Protein AF-A0A2V1BYE5-F1 (afdb_monomer_lite)

Sequence (224 aa):
MPEQLPSNEKILDFCRPHYRQGARTLVYPSENAPIAFIKIASPQSGVKSEISNQDFAFNALEALPERERAGIRVPKIYRVVEEASTRYIIMEYVQGQTLKELLDQDISHDLYFNKISKAVKLFLSFEVPDNATPGPVANMPVTNDLSINFQNEDLCFCYSDLFEGNFIFTDKDDLYIVDFEHTGFLPASFMTYALDQPRPACTAIKKDFALLPHENLEAMRVAL

pLDDT: mean 90.27, std 10.86, range [50.06, 98.69]

Foldseek 3Di:
DPPPDDDLVVVCVVVVVVVVVVDQKAFPPNDDDTFKIKGKDALPALVVQQVVLLQVLQVQLVPDDCVLCVQEHAWAFPDWDDDDGIIITITGDDPFDFLVRVVVDPDDCLLVLVNVLSSQVSQQPGDDPPPFDAPPCQDDQFPDPQGAHLPPFFWTFAQQAQARRQWGADPVRRTYGHDRRVTGGHGQVSNVLSLPDPHPSSVSNVVVPPVGDCSCNVSVVRVD

Radius of gyration: 18.61 Å; chains: 1; bounding box: 43×40×58 Å

Secondary structure (DSSP, 8-state):
--TT---HHHHHHHHHHHHHTT-SEEEESSSSS--EEEEEE-TTS-HHHHHHHHHHHHHHHHHS-HHHHTTEE-PPEEEEEEETTEEEEEEE---SEEHHHHHTSSS--HHHHHHHHHHHHHHHTSPPPTTPPPPGGGGPPPSSS-----TTPPEEEEE----GGGEEE-TT-PEEE---TTEEEEETHHHHHHHTSS-HHHHHHGGGGTTS--TTHHHHHHH-

Structure (mmCIF, N/CA/C/O backbone):
data_AF-A0A2V1BYE5-F1
#
_entry.id   AF-A0A2V1BYE5-F1
#
loop_
_atom_site.group_PDB
_atom_site.id
_atom_site.type_symbol
_atom_site.label_atom_id
_atom_site.label_alt_id
_atom_site.label_comp_id
_atom_site.label_asym_id
_atom_site.label_entity_id
_atom_site.label_seq_id
_atom_site.pdbx_PDB_ins_code
_atom_site.Cartn_x
_atom_site.Cartn_y
_atom_site.Cartn_z
_atom_site.occupancy
_atom_site.B_iso_or_equiv
_atom_site.auth_seq_id
_atom_site.auth_comp_id
_atom_site.auth_asym_id
_atom_site.auth_atom_id
_atom_site.pdbx_PDB_model_num
ATOM 1 N N . MET A 1 1 ? 2.038 -13.887 -15.584 1.00 59.91 1 MET A N 1
ATOM 2 C CA . MET A 1 1 ? 3.173 -12.970 -15.827 1.00 59.91 1 MET A CA 1
ATOM 3 C C . MET A 1 1 ? 2.983 -12.402 -17.223 1.00 59.91 1 MET A C 1
ATOM 5 O O . MET A 1 1 ? 2.569 -13.187 -18.070 1.00 59.91 1 MET A O 1
ATOM 9 N N . PRO A 1 2 ? 3.216 -11.102 -17.474 1.00 75.44 2 PRO A N 1
ATOM 10 C CA . PRO A 1 2 ? 3.136 -10.563 -18.828 1.00 75.44 2 PRO A CA 1
ATOM 11 C C . PRO A 1 2 ? 4.103 -11.332 -19.730 1.00 75.44 2 PRO A C 1
ATOM 13 O O . PRO A 1 2 ? 5.275 -11.467 -19.379 1.00 75.44 2 PRO A O 1
ATOM 16 N N . GLU A 1 3 ? 3.634 -11.838 -20.871 1.00 75.69 3 GLU A N 1
ATOM 17 C CA . GLU A 1 3 ? 4.466 -12.618 -21.808 1.00 75.69 3 GLU A CA 1
ATOM 18 C C . GLU A 1 3 ? 5.685 -11.827 -22.310 1.00 75.69 3 GLU A C 1
ATOM 20 O O . GLU A 1 3 ? 6.700 -12.398 -22.694 1.00 75.69 3 GLU A O 1
ATOM 25 N N . GLN A 1 4 ? 5.593 -10.498 -22.257 1.00 84.12 4 GLN A N 1
ATOM 26 C CA . GLN A 1 4 ? 6.597 -9.556 -22.740 1.00 84.12 4 GLN A CA 1
ATOM 27 C C . GLN A 1 4 ? 7.637 -9.165 -21.677 1.00 84.12 4 GLN A C 1
ATOM 29 O O . GLN A 1 4 ? 8.561 -8.409 -21.979 1.00 84.12 4 GLN A O 1
ATOM 34 N N . LEU A 1 5 ? 7.512 -9.644 -20.432 1.00 90.25 5 LEU A N 1
ATOM 35 C CA . LEU A 1 5 ? 8.473 -9.301 -19.387 1.00 90.25 5 LEU A CA 1
ATOM 36 C C . LEU A 1 5 ? 9.835 -9.952 -19.710 1.00 90.25 5 LEU A C 1
ATOM 38 O O . LEU A 1 5 ? 9.899 -11.171 -19.880 1.00 90.25 5 LEU A O 1
ATOM 42 N N . PRO A 1 6 ? 10.939 -9.186 -19.786 1.00 91.88 6 PRO A N 1
ATOM 43 C CA . PRO A 1 6 ? 12.231 -9.700 -20.248 1.00 91.88 6 PRO A CA 1
ATOM 44 C C . PRO A 1 6 ? 12.854 -10.662 -19.220 1.00 91.88 6 PRO A C 1
ATOM 46 O O . PRO A 1 6 ? 12.287 -10.900 -18.157 1.00 91.88 6 PRO A O 1
ATOM 49 N N . SER A 1 7 ? 14.032 -11.229 -19.495 1.00 94.56 7 SER A N 1
ATOM 50 C CA . SER A 1 7 ? 14.756 -12.074 -18.528 1.00 94.56 7 SER A CA 1
ATOM 51 C C . SER A 1 7 ? 15.290 -11.271 -17.331 1.00 94.56 7 SER A C 1
ATOM 53 O O . SER A 1 7 ? 15.337 -10.040 -17.365 1.00 94.56 7 SER A O 1
ATOM 55 N N . ASN A 1 8 ? 15.721 -11.962 -16.268 1.00 94.88 8 ASN A N 1
ATOM 56 C CA . ASN A 1 8 ? 16.345 -11.317 -15.104 1.00 94.88 8 ASN A CA 1
ATOM 57 C C . ASN A 1 8 ? 17.597 -10.525 -15.498 1.00 94.88 8 ASN A C 1
ATOM 59 O O . ASN A 1 8 ? 17.739 -9.381 -15.086 1.00 94.88 8 ASN A O 1
ATOM 63 N N . GLU A 1 9 ? 18.454 -11.101 -16.342 1.00 95.44 9 GLU A N 1
ATOM 64 C CA . GLU A 1 9 ? 19.666 -10.444 -16.846 1.00 95.44 9 GLU A CA 1
ATOM 65 C C . GLU A 1 9 ? 19.339 -9.134 -17.572 1.00 95.44 9 GLU A C 1
ATOM 67 O O . GLU A 1 9 ? 19.884 -8.092 -17.227 1.00 95.44 9 GLU A O 1
ATOM 72 N N . LYS A 1 10 ? 18.347 -9.152 -18.471 1.00 94.75 10 LYS A N 1
ATOM 73 C CA . LYS A 1 10 ? 17.901 -7.950 -19.187 1.00 94.75 10 LYS A CA 1
ATOM 74 C C . LYS A 1 10 ? 17.310 -6.878 -18.264 1.00 94.75 10 LYS A C 1
ATOM 76 O O . LYS A 1 10 ? 17.523 -5.695 -18.511 1.00 94.75 10 LYS A O 1
ATOM 81 N N . ILE A 1 11 ? 16.570 -7.263 -17.217 1.00 94.56 11 ILE A N 1
ATOM 82 C CA . ILE A 1 11 ? 16.091 -6.304 -16.204 1.00 94.56 11 ILE A CA 1
ATOM 83 C C . ILE A 1 11 ? 17.269 -5.683 -15.458 1.00 94.56 11 ILE A C 1
ATOM 85 O O . ILE A 1 11 ? 17.303 -4.469 -15.292 1.00 94.56 11 ILE A O 1
ATOM 89 N N . LEU A 1 12 ? 18.242 -6.485 -15.025 1.00 95.12 12 LEU A N 1
ATOM 90 C CA . LEU A 1 12 ? 19.408 -5.973 -14.309 1.00 95.12 12 LEU A CA 1
ATOM 91 C C . LEU A 1 12 ? 20.244 -5.046 -15.200 1.00 95.12 12 LEU A C 1
ATOM 93 O O . LEU A 1 12 ? 20.613 -3.958 -14.760 1.00 95.12 12 LEU A O 1
ATOM 97 N N . ASP A 1 13 ? 20.477 -5.419 -16.460 1.00 95.56 13 ASP A N 1
ATOM 98 C CA . ASP A 1 13 ? 21.155 -4.574 -17.450 1.00 95.56 13 ASP A CA 1
ATOM 99 C C . ASP A 1 13 ? 20.462 -3.217 -17.606 1.00 95.56 13 ASP A C 1
ATOM 101 O O . ASP A 1 13 ? 21.133 -2.183 -17.608 1.00 95.56 13 ASP A O 1
ATOM 105 N N . PHE A 1 14 ? 19.127 -3.216 -17.664 1.00 94.75 14 PHE A N 1
ATOM 106 C CA . PHE A 1 14 ? 18.323 -1.998 -17.686 1.00 94.75 14 PHE A CA 1
ATOM 107 C C . PHE A 1 14 ? 18.465 -1.192 -16.385 1.00 94.75 14 PHE A C 1
ATOM 109 O O . PHE A 1 14 ? 18.723 0.006 -16.433 1.00 94.75 14 PHE A O 1
ATOM 116 N N . CYS A 1 15 ? 18.350 -1.816 -15.210 1.00 94.69 15 CYS A N 1
ATOM 117 C CA . CYS A 1 15 ? 18.319 -1.098 -13.935 1.00 94.69 15 CYS A CA 1
ATOM 118 C C . CYS A 1 15 ? 19.678 -0.533 -13.491 1.00 94.69 15 CYS A C 1
ATOM 120 O O . CYS A 1 15 ? 19.718 0.535 -12.879 1.00 94.69 15 CYS A O 1
ATOM 122 N N . ARG A 1 16 ? 20.796 -1.221 -13.760 1.00 93.56 16 ARG A N 1
ATOM 123 C CA . ARG A 1 16 ? 22.141 -0.840 -13.277 1.00 93.56 16 ARG A CA 1
ATOM 124 C C . ARG A 1 16 ? 22.554 0.610 -13.579 1.00 93.56 16 ARG A C 1
ATOM 126 O O . ARG A 1 16 ? 23.018 1.269 -12.644 1.00 93.56 16 ARG A O 1
ATOM 133 N N . PRO A 1 17 ? 22.448 1.141 -14.815 1.00 94.31 17 PRO A N 1
ATOM 134 C CA . PRO A 1 17 ? 22.843 2.523 -15.092 1.00 94.31 17 PRO A CA 1
ATOM 135 C C . PRO A 1 17 ? 22.014 3.536 -14.294 1.00 94.31 17 PRO A C 1
ATOM 137 O O . PRO A 1 17 ? 22.588 4.457 -13.720 1.00 94.31 17 PRO A O 1
ATOM 140 N N . HIS A 1 18 ? 20.700 3.330 -14.178 1.00 93.69 18 HIS A N 1
ATOM 141 C CA . HIS A 1 18 ? 19.824 4.220 -13.413 1.00 93.69 18 HIS A CA 1
ATOM 142 C C . HIS A 1 18 ? 20.064 4.117 -11.905 1.00 93.69 18 HIS A C 1
ATOM 144 O O . HIS A 1 18 ? 20.093 5.127 -11.205 1.00 93.69 18 HIS A O 1
ATOM 150 N N . TYR A 1 19 ? 20.305 2.907 -11.400 1.00 91.19 19 TYR A N 1
ATOM 151 C CA . TYR A 1 19 ? 20.626 2.694 -9.994 1.00 91.19 19 TYR A CA 1
ATOM 152 C C . TYR A 1 19 ? 21.904 3.435 -9.580 1.00 91.19 19 TYR A C 1
ATOM 154 O O . TYR A 1 19 ? 21.937 4.089 -8.540 1.00 91.19 19 TYR A O 1
ATOM 162 N N . ARG A 1 20 ? 22.941 3.413 -10.429 1.00 90.25 20 ARG A N 1
ATOM 163 C CA . ARG A 1 20 ? 24.185 4.180 -10.214 1.00 90.25 20 ARG A CA 1
ATOM 164 C C . ARG A 1 20 ? 23.963 5.695 -10.199 1.00 90.25 20 ARG A C 1
ATOM 166 O O . ARG A 1 20 ? 24.766 6.407 -9.611 1.00 90.25 20 ARG A O 1
ATOM 173 N N . GLN A 1 21 ? 22.886 6.173 -10.820 1.00 93.31 21 GLN A N 1
ATOM 174 C CA . GLN A 1 21 ? 22.459 7.576 -10.797 1.00 93.31 21 GLN A CA 1
ATOM 175 C C . GLN A 1 21 ? 21.525 7.895 -9.615 1.00 93.31 21 GLN A C 1
ATOM 177 O O . GLN A 1 21 ? 21.065 9.025 -9.488 1.00 93.31 21 GLN A O 1
ATOM 182 N N . GLY A 1 22 ? 21.257 6.924 -8.735 1.00 91.25 22 GLY A N 1
ATOM 183 C CA . GLY A 1 22 ? 20.454 7.104 -7.527 1.00 91.25 22 GLY A CA 1
ATOM 184 C C . GLY A 1 22 ? 18.973 6.753 -7.672 1.00 91.25 22 GLY A C 1
ATOM 185 O O . GLY A 1 22 ? 18.226 6.936 -6.712 1.00 91.25 22 GLY A O 1
ATOM 186 N N . ALA A 1 23 ? 18.533 6.226 -8.821 1.00 92.50 23 ALA A N 1
ATOM 187 C CA . ALA A 1 23 ? 17.141 5.824 -9.002 1.00 92.50 23 ALA A CA 1
ATOM 188 C C . ALA A 1 23 ? 16.741 4.709 -8.017 1.00 92.50 23 ALA A C 1
ATOM 190 O O . ALA A 1 23 ? 17.469 3.729 -7.830 1.00 92.50 23 ALA A O 1
ATOM 191 N N . ARG A 1 24 ? 15.560 4.855 -7.408 1.00 92.25 24 ARG A N 1
ATOM 192 C CA . ARG A 1 24 ? 14.938 3.855 -6.517 1.00 92.25 24 ARG A CA 1
ATOM 193 C C . ARG A 1 24 ? 13.677 3.236 -7.101 1.00 92.25 24 ARG A C 1
ATOM 195 O O . ARG A 1 24 ? 13.220 2.208 -6.617 1.00 92.25 24 ARG A O 1
ATOM 202 N N . THR A 1 25 ? 13.147 3.829 -8.156 1.00 94.25 25 THR A N 1
ATOM 203 C CA . THR A 1 25 ? 11.969 3.361 -8.874 1.00 94.25 25 THR A CA 1
ATOM 204 C C . THR A 1 25 ? 12.191 3.572 -10.366 1.00 94.25 25 THR A C 1
ATOM 206 O O . THR A 1 25 ? 12.843 4.535 -10.775 1.00 94.25 25 THR A O 1
ATOM 209 N N . LEU A 1 26 ? 11.710 2.638 -11.181 1.00 96.06 26 LEU A N 1
ATOM 210 C CA . LEU A 1 26 ? 11.778 2.681 -12.640 1.00 96.06 26 LEU A CA 1
ATOM 211 C C . LEU A 1 26 ? 10.487 2.118 -13.229 1.00 96.06 26 LEU A C 1
ATOM 213 O O . LEU A 1 26 ? 9.796 1.324 -12.596 1.00 96.06 26 LEU A O 1
ATOM 217 N N . VAL A 1 27 ? 10.211 2.472 -14.477 1.00 95.75 27 VAL A N 1
ATOM 218 C CA . VAL A 1 27 ? 9.172 1.841 -15.295 1.00 95.75 27 VAL A CA 1
ATOM 219 C C . VAL A 1 27 ? 9.833 1.157 -16.486 1.00 95.75 27 VAL A C 1
ATOM 221 O O . VAL A 1 27 ? 10.841 1.645 -17.001 1.00 95.75 27 VAL A O 1
ATOM 224 N N . TYR A 1 28 ? 9.314 -0.003 -16.880 1.00 94.19 28 TYR A N 1
ATOM 225 C CA . TYR A 1 28 ? 9.868 -0.815 -17.956 1.00 94.19 28 TYR A CA 1
ATOM 226 C C . TYR A 1 28 ? 8.796 -1.221 -18.981 1.00 94.19 28 TYR A C 1
ATOM 228 O O . TYR A 1 28 ? 7.769 -1.772 -18.576 1.00 94.19 28 TYR A O 1
ATOM 236 N N . PRO A 1 29 ? 9.064 -1.065 -20.292 1.00 91.62 29 PRO A N 1
ATOM 237 C CA . PRO A 1 29 ? 10.130 -0.214 -20.830 1.00 91.62 29 PRO A CA 1
ATOM 238 C C . PRO A 1 29 ? 9.945 1.248 -20.378 1.00 91.62 29 PRO A C 1
ATOM 240 O O . PRO A 1 29 ? 8.840 1.658 -20.031 1.00 91.62 29 PRO A O 1
ATOM 243 N N . SER A 1 30 ? 11.035 2.023 -20.338 1.00 83.88 30 SER A N 1
ATOM 244 C CA . SER A 1 30 ? 10.994 3.432 -19.907 1.00 83.88 30 SER A CA 1
ATOM 245 C C . SER A 1 30 ? 10.256 4.340 -20.891 1.00 83.88 30 SER A C 1
ATOM 247 O O . SER A 1 30 ? 9.798 5.415 -20.516 1.00 83.88 30 SER A O 1
ATOM 249 N N . GLU A 1 31 ? 10.147 3.910 -22.147 1.00 78.50 31 GLU A N 1
ATOM 250 C CA . GLU A 1 31 ? 9.503 4.638 -23.233 1.00 78.50 31 GLU A CA 1
ATOM 251 C C . GLU A 1 31 ? 8.353 3.803 -23.798 1.00 78.50 31 GLU A C 1
ATOM 253 O O . GLU A 1 31 ? 8.554 2.635 -24.119 1.00 78.50 31 GLU A O 1
ATOM 258 N N . ASN A 1 32 ? 7.189 4.442 -23.964 1.00 76.00 32 ASN A N 1
ATOM 259 C CA . ASN A 1 32 ? 5.979 3.931 -24.618 1.00 76.00 32 ASN A CA 1
ATOM 260 C C . ASN A 1 32 ? 5.419 2.607 -24.058 1.00 76.00 32 ASN A C 1
ATOM 262 O O . ASN A 1 32 ? 5.980 1.534 -24.247 1.00 76.00 32 ASN A O 1
ATOM 266 N N . ALA A 1 33 ? 4.225 2.692 -23.461 1.00 86.44 33 ALA A N 1
ATOM 267 C CA . ALA A 1 33 ? 3.474 1.564 -22.903 1.00 86.44 33 ALA A CA 1
ATOM 268 C C . ALA A 1 33 ? 4.269 0.732 -21.871 1.00 86.44 33 ALA A C 1
ATOM 270 O O . ALA A 1 33 ? 4.581 -0.436 -22.124 1.00 86.44 33 ALA A O 1
ATOM 271 N N . PRO A 1 34 ? 4.594 1.307 -20.694 1.00 92.81 34 PRO A N 1
ATOM 272 C CA . PRO A 1 34 ? 5.229 0.549 -19.628 1.00 92.81 34 PRO A CA 1
ATOM 273 C C . PRO A 1 34 ? 4.368 -0.647 -19.217 1.00 92.81 34 PRO A C 1
ATOM 275 O O . PRO A 1 34 ? 3.155 -0.542 -19.047 1.00 92.81 34 PRO A O 1
ATOM 278 N N . ILE A 1 35 ? 5.015 -1.794 -19.043 1.00 93.19 35 ILE A N 1
ATOM 279 C CA . ILE A 1 35 ? 4.374 -3.061 -18.671 1.00 93.19 35 ILE A CA 1
ATOM 280 C C . ILE A 1 35 ? 4.700 -3.478 -17.236 1.00 93.19 35 ILE A C 1
ATOM 282 O O . ILE A 1 35 ? 4.056 -4.374 -16.684 1.00 93.19 35 ILE A O 1
ATOM 286 N N . ALA A 1 36 ? 5.722 -2.865 -16.638 1.00 96.31 36 ALA A N 1
ATOM 287 C CA . ALA A 1 36 ? 6.153 -3.159 -15.284 1.00 96.31 36 ALA A CA 1
ATOM 288 C C . ALA A 1 36 ? 6.687 -1.920 -14.569 1.00 96.31 36 ALA A C 1
ATOM 290 O O . ALA A 1 36 ? 7.362 -1.075 -15.159 1.00 96.31 36 ALA A O 1
ATOM 291 N N . PHE A 1 37 ? 6.418 -1.861 -13.272 1.00 96.81 37 PHE A N 1
ATOM 292 C CA . PHE A 1 37 ? 7.083 -0.970 -12.338 1.00 96.81 37 PHE A CA 1
ATOM 293 C C . PHE A 1 37 ? 8.172 -1.755 -11.602 1.00 96.81 37 PHE A C 1
ATOM 295 O O . PHE A 1 37 ? 7.992 -2.927 -11.263 1.00 96.81 37 PHE A O 1
ATOM 302 N N . ILE A 1 38 ? 9.320 -1.124 -11.376 1.00 96.50 38 ILE A N 1
ATOM 303 C CA . ILE A 1 38 ? 10.475 -1.736 -10.726 1.00 96.50 38 ILE A CA 1
ATOM 304 C C . ILE A 1 38 ? 10.863 -0.885 -9.521 1.00 96.50 38 ILE A C 1
ATOM 306 O O . ILE A 1 38 ? 11.364 0.226 -9.691 1.00 96.50 38 ILE A O 1
ATOM 310 N N . LYS A 1 39 ? 10.684 -1.418 -8.309 1.00 95.00 39 LYS A N 1
ATOM 311 C CA . LYS A 1 39 ? 11.206 -0.816 -7.069 1.00 95.00 39 LYS A CA 1
ATOM 312 C C . LYS A 1 39 ? 12.585 -1.406 -6.778 1.00 95.00 39 LYS A C 1
ATOM 314 O O . LYS A 1 39 ? 12.751 -2.626 -6.753 1.00 95.00 39 LYS A O 1
ATOM 319 N N . ILE A 1 40 ? 13.582 -0.542 -6.600 1.00 93.06 40 ILE A N 1
ATOM 320 C CA . ILE A 1 40 ? 14.969 -0.906 -6.299 1.00 93.06 40 ILE A CA 1
ATOM 321 C C . ILE A 1 40 ? 15.227 -0.631 -4.827 1.00 93.06 40 ILE A C 1
ATOM 323 O O . ILE A 1 40 ? 15.376 0.515 -4.394 1.00 93.06 40 ILE A O 1
ATOM 327 N N . ALA A 1 41 ? 15.313 -1.706 -4.067 1.00 85.38 41 ALA A N 1
ATOM 328 C CA . ALA A 1 41 ? 15.355 -1.654 -2.629 1.00 85.38 41 ALA A CA 1
ATOM 329 C C . ALA A 1 41 ? 16.756 -2.016 -2.118 1.00 85.38 41 ALA A C 1
ATOM 331 O O . ALA A 1 41 ? 17.412 -2.946 -2.606 1.00 85.38 41 ALA A O 1
ATOM 332 N N . SER A 1 42 ? 17.242 -1.226 -1.162 1.00 75.75 42 SER A N 1
ATOM 333 C CA . SER A 1 42 ? 18.562 -1.409 -0.568 1.00 75.75 42 SER A CA 1
ATOM 334 C C . SER A 1 42 ? 18.537 -2.551 0.466 1.00 75.75 42 SER A C 1
ATOM 336 O O . SER A 1 42 ? 17.470 -2.994 0.901 1.00 75.75 42 SER A O 1
ATOM 338 N N . PRO A 1 43 ? 19.701 -3.039 0.918 1.00 66.44 43 PRO A N 1
ATOM 339 C CA . PRO A 1 43 ? 19.758 -4.098 1.922 1.00 66.44 43 PRO A CA 1
ATOM 340 C C . PRO A 1 43 ? 19.173 -3.668 3.276 1.00 66.44 43 PRO A C 1
ATOM 342 O O . PRO A 1 43 ? 18.787 -4.532 4.057 1.00 66.44 43 PRO A O 1
ATOM 345 N N . GLN A 1 44 ? 19.143 -2.357 3.557 1.00 65.06 44 GLN A N 1
ATOM 346 C CA . GLN A 1 44 ? 18.641 -1.794 4.815 1.00 65.06 44 GLN A CA 1
ATOM 347 C C . GLN A 1 44 ? 17.148 -1.437 4.779 1.00 65.06 44 GLN A C 1
ATOM 349 O O . GLN A 1 44 ? 16.587 -1.168 5.835 1.00 65.06 44 GLN A O 1
ATOM 354 N N . SER A 1 45 ? 16.504 -1.419 3.606 1.00 62.44 45 SER A N 1
ATOM 355 C CA . SER A 1 45 ? 15.055 -1.175 3.520 1.00 62.44 45 SER A CA 1
ATOM 356 C C . SER A 1 45 ? 14.253 -2.382 4.020 1.00 62.44 45 SER A C 1
ATOM 358 O O . SER A 1 45 ? 14.719 -3.523 3.937 1.00 62.44 45 SER A O 1
ATOM 360 N N . GLY A 1 46 ? 13.031 -2.158 4.505 1.00 68.69 46 GLY A N 1
ATOM 361 C CA . GLY A 1 46 ? 12.058 -3.165 4.946 1.00 68.69 46 GLY A CA 1
ATOM 362 C C . GLY A 1 46 ? 11.513 -4.047 3.813 1.00 68.69 46 GLY A C 1
ATOM 363 O O . GLY A 1 46 ? 10.370 -4.485 3.849 1.00 68.69 46 GLY A O 1
ATOM 364 N N . VAL A 1 47 ? 12.333 -4.348 2.802 1.00 79.25 47 VAL A N 1
ATOM 365 C CA . VAL A 1 47 ? 11.957 -4.973 1.523 1.00 79.25 47 VAL A CA 1
ATOM 366 C C . VAL A 1 47 ? 11.251 -6.307 1.703 1.00 79.25 47 VAL A C 1
ATOM 368 O O . VAL A 1 47 ? 10.326 -6.631 0.968 1.00 79.25 47 VAL A O 1
ATOM 371 N N . LYS A 1 48 ? 11.705 -7.113 2.670 1.00 82.19 48 LYS A N 1
ATOM 372 C CA . LYS A 1 48 ? 11.073 -8.407 2.952 1.00 82.19 48 LYS A CA 1
ATOM 373 C C . LYS A 1 48 ? 9.646 -8.221 3.462 1.00 82.19 48 LYS A C 1
ATOM 375 O O . LYS A 1 48 ? 8.774 -8.990 3.060 1.00 82.19 48 LYS A O 1
ATOM 380 N N . SER A 1 49 ? 9.426 -7.214 4.308 1.00 85.19 49 SER A N 1
ATOM 381 C CA . SER A 1 49 ? 8.097 -6.844 4.789 1.00 85.19 49 SER A CA 1
ATOM 382 C C . SER A 1 49 ? 7.245 -6.359 3.624 1.00 85.19 49 SER A C 1
ATOM 384 O O . SER A 1 49 ? 6.173 -6.907 3.416 1.00 85.19 49 SER A O 1
ATOM 386 N N . GLU A 1 50 ? 7.756 -5.450 2.788 1.00 89.94 50 GLU A N 1
ATOM 387 C CA . GLU A 1 50 ? 7.015 -4.959 1.619 1.00 89.94 50 GLU A CA 1
ATOM 388 C C . GLU A 1 50 ? 6.565 -6.086 0.684 1.00 89.94 50 GLU A C 1
ATOM 390 O O . GLU A 1 50 ? 5.379 -6.183 0.383 1.00 89.94 50 GLU A O 1
ATOM 395 N N . ILE A 1 51 ? 7.481 -6.973 0.273 1.00 92.06 51 ILE A N 1
ATOM 396 C CA . ILE A 1 51 ? 7.154 -8.093 -0.621 1.00 92.06 51 ILE A CA 1
ATOM 397 C C . ILE A 1 51 ? 6.075 -8.982 0.006 1.00 92.06 51 ILE A C 1
ATOM 399 O O . ILE A 1 51 ? 5.096 -9.316 -0.655 1.00 92.06 51 ILE A O 1
ATOM 403 N N . SER A 1 52 ? 6.250 -9.359 1.276 1.00 92.94 52 SER A N 1
ATOM 404 C CA . SER A 1 52 ? 5.346 -10.299 1.951 1.00 92.94 52 SER A CA 1
ATOM 405 C C . SER A 1 52 ? 3.965 -9.685 2.187 1.00 92.94 52 SER A C 1
ATOM 407 O O . SER A 1 52 ? 2.952 -10.336 1.953 1.00 92.94 52 SER A O 1
ATOM 409 N N . ASN A 1 53 ? 3.915 -8.422 2.610 1.00 94.75 53 ASN A N 1
ATOM 410 C CA . ASN A 1 53 ? 2.671 -7.708 2.874 1.00 94.75 53 ASN A CA 1
ATOM 411 C C . ASN A 1 53 ? 1.905 -7.406 1.586 1.00 94.75 53 ASN A C 1
ATOM 413 O O . ASN A 1 53 ? 0.691 -7.582 1.551 1.00 94.75 53 ASN A O 1
ATOM 417 N N . GLN A 1 54 ? 2.593 -6.975 0.526 1.00 97.00 54 GLN A N 1
ATOM 418 C CA . GLN A 1 54 ? 1.953 -6.716 -0.760 1.00 97.00 54 GLN A CA 1
ATOM 419 C C . GLN A 1 54 ? 1.397 -8.009 -1.367 1.00 97.00 54 GLN A C 1
ATOM 421 O O . GLN A 1 54 ? 0.267 -8.010 -1.851 1.00 97.00 54 GLN A O 1
ATOM 426 N N . ASP A 1 55 ? 2.154 -9.112 -1.317 1.00 96.62 55 ASP A N 1
ATOM 427 C CA . ASP A 1 55 ? 1.682 -10.412 -1.807 1.00 96.62 55 ASP A CA 1
ATOM 428 C C . ASP A 1 55 ? 0.495 -10.928 -0.979 1.00 96.62 55 ASP A C 1
ATOM 430 O O . ASP A 1 55 ? -0.506 -11.371 -1.544 1.00 96.62 55 ASP A O 1
ATOM 434 N N . PHE A 1 56 ? 0.542 -10.786 0.351 1.00 96.62 56 PHE A N 1
ATOM 435 C CA . PHE A 1 56 ? -0.596 -11.102 1.215 1.00 96.62 56 PHE A CA 1
ATOM 436 C C . PHE A 1 56 ? -1.832 -10.272 0.847 1.00 96.62 56 PHE A C 1
ATOM 438 O O . PHE A 1 56 ? -2.889 -10.842 0.590 1.00 96.62 56 PHE A O 1
ATOM 445 N N . ALA A 1 57 ? -1.700 -8.944 0.760 1.00 97.88 57 ALA A N 1
ATOM 446 C CA . ALA A 1 57 ? -2.807 -8.048 0.435 1.00 97.88 57 ALA A CA 1
ATOM 447 C C . ALA A 1 57 ? -3.401 -8.344 -0.949 1.00 97.88 57 ALA A C 1
ATOM 449 O O . ALA A 1 57 ? -4.621 -8.373 -1.104 1.00 97.88 57 ALA A O 1
ATOM 450 N N . PHE A 1 58 ? -2.548 -8.607 -1.944 1.00 98.19 58 PHE A N 1
ATOM 451 C CA . PHE A 1 58 ? -2.969 -9.021 -3.279 1.00 98.19 58 PHE A CA 1
ATOM 452 C C . PHE A 1 58 ? -3.809 -10.302 -3.222 1.00 98.19 58 PHE A C 1
ATOM 454 O O . PHE A 1 58 ? -4.938 -10.322 -3.710 1.00 98.19 58 PHE A O 1
ATOM 461 N N . ASN A 1 59 ? -3.286 -11.357 -2.594 1.00 97.69 59 ASN A N 1
ATOM 462 C CA . ASN A 1 59 ? -3.961 -12.652 -2.536 1.00 97.69 59 ASN A CA 1
ATOM 463 C C . ASN A 1 59 ? -5.256 -12.595 -1.708 1.00 97.69 59 ASN A C 1
ATOM 465 O O . ASN A 1 59 ? -6.265 -13.164 -2.123 1.00 97.69 59 ASN A O 1
ATOM 469 N N . ALA A 1 60 ? -5.256 -11.874 -0.583 1.00 97.19 60 ALA A N 1
ATOM 470 C CA . ALA A 1 60 ? -6.434 -11.683 0.260 1.00 97.19 60 ALA A CA 1
ATOM 471 C C . ALA A 1 60 ? -7.547 -10.929 -0.482 1.00 97.19 60 ALA A C 1
ATOM 473 O O . ALA A 1 60 ? -8.705 -11.340 -0.433 1.00 97.19 60 ALA A O 1
ATOM 474 N N . LEU A 1 61 ? -7.208 -9.877 -1.238 1.00 97.38 61 LEU A N 1
ATOM 475 C CA . LEU A 1 61 ? -8.176 -9.199 -2.099 1.00 97.38 61 LEU A CA 1
ATOM 476 C C . LEU A 1 61 ? -8.693 -10.128 -3.202 1.00 97.38 61 LEU A C 1
ATOM 478 O O . LEU A 1 61 ? -9.903 -10.228 -3.380 1.00 97.38 61 LEU A O 1
ATOM 482 N N . GLU A 1 62 ? -7.823 -10.808 -3.951 1.00 96.31 62 GLU A N 1
ATOM 483 C CA . GLU A 1 62 ? -8.254 -11.678 -5.058 1.00 96.31 62 GLU A CA 1
ATOM 484 C C . GLU A 1 62 ? -9.134 -12.855 -4.604 1.00 96.31 62 GLU A C 1
ATOM 486 O O . GLU A 1 62 ? -9.938 -13.350 -5.394 1.00 96.31 62 GLU A O 1
ATOM 491 N N . ALA A 1 63 ? -9.036 -13.272 -3.339 1.00 96.12 63 ALA A N 1
ATOM 492 C CA . ALA A 1 63 ? -9.931 -14.263 -2.746 1.00 96.12 63 ALA A CA 1
ATOM 493 C C . ALA A 1 63 ? -11.351 -13.725 -2.469 1.00 96.12 63 ALA A C 1
ATOM 495 O O . ALA A 1 63 ? -12.296 -14.513 -2.372 1.00 96.12 63 ALA A O 1
ATOM 496 N N . LEU A 1 64 ? -11.530 -12.404 -2.361 1.00 96.00 64 LEU A N 1
ATOM 497 C CA . LEU A 1 64 ? -12.836 -11.784 -2.140 1.00 96.00 64 LEU A CA 1
ATOM 498 C C . LEU A 1 64 ? -13.656 -11.692 -3.439 1.00 96.00 64 LEU A C 1
ATOM 500 O O . LEU A 1 64 ? -13.116 -11.383 -4.511 1.00 96.00 64 LEU A O 1
ATOM 504 N N . PRO A 1 65 ? -14.995 -11.835 -3.359 1.00 96.12 65 PRO A N 1
ATOM 505 C CA . PRO A 1 65 ? -15.880 -11.553 -4.482 1.00 96.12 65 PRO A CA 1
ATOM 506 C C . PRO A 1 65 ? -15.663 -10.141 -5.042 1.00 96.12 65 PRO A C 1
ATOM 508 O O . PRO A 1 65 ? -15.529 -9.173 -4.293 1.00 96.12 65 PRO A O 1
ATOM 511 N N . GLU A 1 66 ? -15.713 -9.991 -6.368 1.00 92.44 66 GLU A N 1
ATOM 512 C CA . GLU A 1 66 ? -15.464 -8.709 -7.054 1.00 92.44 66 GLU A CA 1
ATOM 513 C C . GLU A 1 66 ? -16.335 -7.559 -6.515 1.00 92.44 66 GLU A C 1
ATOM 515 O O . GLU A 1 66 ? -15.855 -6.442 -6.313 1.00 92.44 66 GLU A O 1
ATOM 520 N N . ARG A 1 67 ? -17.600 -7.850 -6.180 1.00 93.44 67 ARG A N 1
ATOM 521 C CA . ARG A 1 67 ? -18.535 -6.887 -5.569 1.00 93.44 67 ARG A CA 1
ATOM 522 C C . ARG A 1 67 ? -18.045 -6.339 -4.219 1.00 93.44 67 ARG A C 1
ATOM 524 O O . ARG A 1 67 ? -18.327 -5.192 -3.878 1.00 93.44 67 ARG A O 1
ATOM 531 N N . GLU A 1 68 ? -17.347 -7.157 -3.434 1.00 93.75 68 GLU A N 1
ATOM 532 C CA . GLU A 1 68 ? -16.873 -6.793 -2.096 1.00 93.75 68 GLU A CA 1
ATOM 533 C C . GLU A 1 68 ? -15.631 -5.919 -2.214 1.00 93.75 68 GLU A C 1
ATOM 535 O O . GLU A 1 68 ? -15.597 -4.834 -1.626 1.00 93.75 68 GLU A O 1
ATOM 540 N N . ARG A 1 69 ? -14.708 -6.301 -3.107 1.00 93.25 69 ARG A N 1
ATOM 541 C CA . ARG A 1 69 ? -13.564 -5.470 -3.496 1.00 93.25 69 ARG A CA 1
ATOM 542 C C . ARG A 1 69 ? -13.965 -4.124 -4.086 1.00 93.25 69 ARG A C 1
ATOM 544 O O . ARG A 1 69 ? -13.306 -3.134 -3.811 1.00 93.25 69 ARG A O 1
ATOM 551 N N . ALA A 1 70 ? -15.022 -4.072 -4.899 1.00 93.06 70 ALA A N 1
ATOM 552 C CA . ALA A 1 70 ? -15.513 -2.857 -5.561 1.00 93.06 70 ALA A CA 1
ATOM 553 C C . ALA A 1 70 ? -14.402 -2.024 -6.233 1.00 93.06 70 ALA A C 1
ATOM 555 O O . ALA A 1 70 ? -14.279 -0.815 -6.012 1.00 93.06 70 ALA A O 1
ATOM 556 N N . GLY A 1 71 ? -13.567 -2.693 -7.029 1.00 95.38 71 GLY A N 1
ATOM 557 C CA . GLY A 1 71 ? -12.471 -2.050 -7.752 1.00 95.38 71 GLY A CA 1
ATOM 558 C C . GLY A 1 71 ? -11.310 -1.592 -6.864 1.00 95.38 71 GLY A C 1
ATOM 559 O O . GLY A 1 71 ? -10.609 -0.657 -7.233 1.00 95.38 71 GLY A O 1
ATOM 560 N N . ILE A 1 72 ? -11.140 -2.180 -5.676 1.00 98.38 72 ILE A N 1
ATOM 561 C CA . ILE A 1 72 ? -9.937 -2.039 -4.843 1.00 98.38 72 ILE A CA 1
ATOM 562 C C . ILE A 1 72 ? -8.962 -3.155 -5.218 1.00 98.38 72 ILE A C 1
ATOM 564 O O . ILE A 1 72 ? -9.333 -4.333 -5.258 1.00 98.38 72 ILE A O 1
ATOM 568 N N . ARG A 1 73 ? -7.723 -2.771 -5.518 1.00 98.31 73 ARG A N 1
ATOM 569 C CA . ARG A 1 73 ? -6.671 -3.637 -6.046 1.00 98.31 73 ARG A CA 1
ATOM 570 C C . ARG A 1 73 ? -5.325 -3.321 -5.397 1.00 98.31 73 ARG A C 1
ATOM 572 O O . ARG A 1 73 ? -5.114 -2.260 -4.812 1.00 98.31 73 ARG A O 1
ATOM 579 N N . VAL A 1 74 ? -4.403 -4.260 -5.544 1.00 98.38 74 VAL A N 1
ATOM 580 C CA . VAL A 1 74 ? -2.985 -4.124 -5.202 1.00 98.38 74 VAL A CA 1
ATOM 581 C C . VAL A 1 74 ? -2.196 -4.564 -6.436 1.00 98.38 74 VAL A C 1
ATOM 583 O O . VAL A 1 74 ? -2.609 -5.538 -7.068 1.00 98.38 74 VAL A O 1
ATOM 586 N N . PRO A 1 75 ? -1.105 -3.883 -6.833 1.00 98.06 75 PRO A N 1
ATOM 587 C CA . PRO A 1 75 ? -0.319 -4.318 -7.980 1.00 98.06 75 PRO A CA 1
ATOM 588 C C . PRO A 1 75 ? 0.251 -5.712 -7.745 1.00 98.06 75 PRO A C 1
ATOM 590 O O . PRO A 1 75 ? 0.854 -5.986 -6.702 1.00 98.06 75 PRO A O 1
ATOM 593 N N . LYS A 1 76 ? 0.123 -6.594 -8.734 1.00 97.50 76 LYS A N 1
ATOM 594 C CA . LYS A 1 76 ? 0.711 -7.929 -8.632 1.00 97.50 76 LYS A CA 1
ATOM 595 C C . LYS A 1 76 ? 2.236 -7.864 -8.695 1.00 97.50 76 LYS A C 1
ATOM 597 O O . LYS A 1 76 ? 2.792 -7.351 -9.667 1.00 97.50 76 LYS A O 1
ATOM 602 N N . ILE A 1 77 ? 2.929 -8.483 -7.739 1.00 97.19 77 ILE A N 1
ATOM 603 C CA . ILE A 1 77 ? 4.365 -8.754 -7.879 1.00 97.19 77 ILE A CA 1
ATOM 604 C C . ILE A 1 77 ? 4.541 -9.862 -8.922 1.00 97.19 77 ILE A C 1
ATOM 606 O O . ILE A 1 77 ? 4.021 -10.968 -8.783 1.00 97.19 77 ILE A O 1
ATOM 610 N N . TYR A 1 78 ? 5.271 -9.575 -9.998 1.00 96.19 78 TYR A N 1
ATOM 611 C CA . TYR A 1 78 ? 5.569 -10.570 -11.025 1.00 96.19 78 TYR A CA 1
ATOM 612 C C . TYR A 1 78 ? 6.728 -11.465 -10.615 1.00 96.19 78 TYR A C 1
ATOM 614 O O . TYR A 1 78 ? 6.666 -12.673 -10.833 1.00 96.19 78 TYR A O 1
ATOM 622 N N . ARG A 1 79 ? 7.791 -10.865 -10.067 1.00 94.50 79 ARG A N 1
ATOM 623 C CA . ARG A 1 79 ? 8.960 -11.565 -9.522 1.00 94.50 79 ARG A CA 1
ATOM 624 C C . ARG A 1 79 ? 9.874 -10.604 -8.766 1.00 94.50 79 ARG A C 1
ATOM 626 O O . ARG A 1 79 ? 9.843 -9.394 -8.987 1.00 94.50 79 ARG A O 1
ATOM 633 N N . VAL A 1 80 ? 10.756 -11.175 -7.955 1.00 95.06 80 VAL A N 1
ATOM 634 C CA . VAL A 1 80 ? 11.834 -10.463 -7.264 1.00 95.06 80 VAL A CA 1
ATOM 635 C C . VAL A 1 80 ? 13.170 -10.968 -7.799 1.00 95.06 80 VAL A C 1
ATOM 637 O O . VAL A 1 80 ? 13.361 -12.174 -7.957 1.00 95.06 80 VAL A O 1
ATOM 640 N N . VAL A 1 81 ? 14.081 -10.050 -8.112 1.00 94.31 81 VAL A N 1
ATOM 641 C CA . VAL A 1 81 ? 15.448 -10.360 -8.555 1.00 94.31 81 VAL A CA 1
ATOM 642 C C . VAL A 1 81 ? 16.425 -9.790 -7.536 1.00 94.31 81 VAL A C 1
ATOM 644 O O . VAL A 1 81 ? 16.256 -8.661 -7.080 1.00 94.31 81 VAL A O 1
ATOM 647 N N . GLU A 1 82 ? 17.450 -10.556 -7.179 1.00 91.19 82 GLU A N 1
ATOM 648 C CA . GLU A 1 82 ? 18.505 -10.117 -6.265 1.00 91.19 82 GLU A CA 1
ATOM 649 C C . GLU A 1 82 ? 19.842 -10.031 -7.016 1.00 91.19 82 GLU A C 1
ATOM 651 O O . GLU A 1 82 ? 20.206 -10.949 -7.751 1.00 91.19 82 GLU A O 1
ATOM 656 N N . GLU A 1 83 ? 20.577 -8.931 -6.835 1.00 90.00 83 GLU A N 1
ATOM 657 C CA . GLU A 1 83 ? 21.957 -8.773 -7.308 1.00 90.00 83 GLU A CA 1
ATOM 658 C C . GLU A 1 83 ? 22.819 -8.227 -6.166 1.00 90.00 83 GLU A C 1
ATOM 660 O O . GLU A 1 83 ? 22.602 -7.115 -5.674 1.00 90.00 83 GLU A O 1
ATOM 665 N N . ALA A 1 84 ? 23.807 -9.021 -5.744 1.00 86.25 84 ALA A N 1
ATOM 666 C CA . ALA A 1 84 ? 24.599 -8.781 -4.541 1.00 86.25 84 ALA A CA 1
ATOM 667 C C . ALA A 1 84 ? 23.704 -8.561 -3.306 1.00 86.25 84 ALA A C 1
ATOM 669 O O . ALA A 1 84 ? 23.155 -9.516 -2.767 1.00 86.25 84 ALA A O 1
ATOM 670 N N . SER A 1 85 ? 23.560 -7.318 -2.851 1.00 84.75 85 SER A N 1
ATOM 671 C CA . SER A 1 85 ? 22.736 -6.948 -1.698 1.00 84.75 85 SER A CA 1
ATOM 672 C C . SER A 1 85 ? 21.519 -6.086 -2.075 1.00 84.75 85 SER A C 1
ATOM 674 O O . SER A 1 85 ? 20.731 -5.714 -1.206 1.00 84.75 85 SER A O 1
ATOM 676 N N . THR A 1 86 ? 21.337 -5.801 -3.366 1.00 89.12 86 THR A N 1
ATOM 677 C CA . THR A 1 86 ? 20.216 -5.021 -3.901 1.00 89.12 86 THR A CA 1
ATOM 678 C C . THR A 1 86 ? 19.089 -5.950 -4.332 1.00 89.12 86 THR A C 1
ATOM 680 O O . THR A 1 86 ? 19.326 -6.979 -4.971 1.00 89.12 86 THR A O 1
ATOM 683 N N . ARG A 1 87 ? 17.850 -5.567 -4.020 1.00 92.25 87 ARG A N 1
ATOM 684 C CA . ARG A 1 87 ? 16.644 -6.262 -4.479 1.00 92.25 87 ARG A CA 1
ATOM 685 C C . ARG A 1 87 ? 15.892 -5.411 -5.486 1.00 92.25 87 ARG A C 1
ATOM 687 O O . ARG A 1 87 ? 15.751 -4.205 -5.307 1.00 92.25 87 ARG A O 1
ATOM 694 N N . TYR A 1 88 ? 15.369 -6.062 -6.509 1.00 95.00 88 TYR A N 1
ATOM 695 C CA . TYR A 1 88 ? 14.530 -5.469 -7.536 1.00 95.00 88 TYR A CA 1
ATOM 696 C C . TYR A 1 88 ? 13.173 -6.156 -7.458 1.00 95.00 88 TYR A C 1
ATOM 698 O O . TYR A 1 88 ? 13.076 -7.362 -7.692 1.00 95.00 88 TYR A O 1
ATOM 706 N N . ILE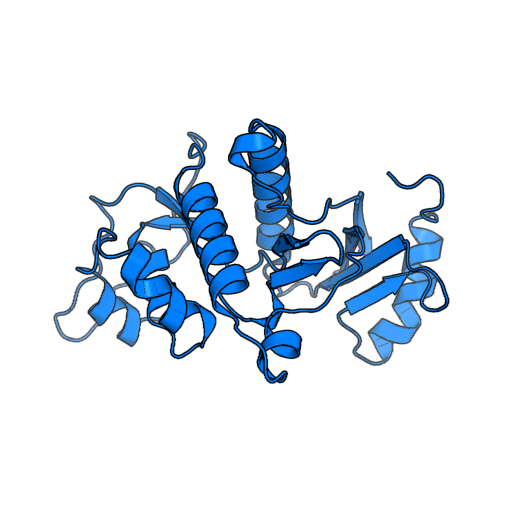 A 1 89 ? 12.136 -5.404 -7.106 1.00 95.88 89 ILE A N 1
ATOM 707 C CA . ILE A 1 89 ? 10.754 -5.882 -7.092 1.00 95.88 89 ILE A CA 1
ATOM 708 C C . ILE A 1 89 ? 10.139 -5.476 -8.425 1.00 95.88 89 ILE A C 1
ATOM 710 O O . ILE A 1 89 ? 9.969 -4.285 -8.679 1.00 95.88 89 ILE A O 1
ATOM 714 N N . ILE A 1 90 ? 9.844 -6.453 -9.282 1.00 97.00 90 ILE A N 1
ATOM 715 C CA . ILE A 1 90 ? 9.206 -6.227 -10.577 1.00 97.00 90 ILE A CA 1
ATOM 716 C C . ILE A 1 90 ? 7.722 -6.537 -10.408 1.00 97.00 90 ILE A C 1
ATOM 718 O O . ILE A 1 90 ? 7.354 -7.679 -10.119 1.00 97.00 90 ILE A O 1
ATOM 722 N N . MET A 1 91 ? 6.874 -5.538 -10.611 1.00 97.38 91 MET A N 1
ATOM 723 C CA . MET A 1 91 ? 5.436 -5.628 -10.377 1.00 97.38 91 MET A CA 1
ATOM 724 C C . MET A 1 91 ? 4.633 -4.968 -11.495 1.00 97.38 91 MET A C 1
ATOM 726 O O . MET A 1 91 ? 5.189 -4.325 -12.387 1.00 97.38 91 MET A O 1
ATOM 730 N N . GLU A 1 92 ? 3.322 -5.175 -11.461 1.00 97.19 92 GLU A N 1
ATOM 731 C CA . GLU A 1 92 ? 2.360 -4.514 -12.336 1.00 97.19 92 GLU A CA 1
ATOM 732 C C . GLU A 1 92 ? 2.585 -3.000 -12.363 1.00 97.19 92 GLU A C 1
ATOM 734 O O . GLU A 1 92 ? 2.700 -2.348 -11.325 1.00 97.19 92 GLU A O 1
ATOM 739 N N . TYR A 1 93 ? 2.677 -2.449 -13.573 1.00 96.12 93 TYR A N 1
ATOM 740 C CA . TYR A 1 93 ? 2.608 -1.011 -13.766 1.00 96.12 93 TYR A CA 1
ATOM 741 C C . TYR A 1 93 ? 1.142 -0.588 -13.777 1.00 96.12 93 TYR A C 1
ATOM 743 O O . TYR A 1 93 ? 0.365 -1.072 -14.600 1.00 96.12 93 TYR A O 1
ATOM 751 N N . VAL A 1 94 ? 0.779 0.319 -12.875 1.00 96.56 94 VAL A N 1
ATOM 752 C CA . VAL A 1 94 ? -0.574 0.867 -12.800 1.00 96.56 94 VAL A CA 1
ATOM 753 C C . VAL A 1 94 ? -0.611 2.183 -13.562 1.00 96.56 94 VAL A C 1
ATOM 755 O O . VAL A 1 94 ? 0.009 3.164 -13.154 1.00 96.56 94 VAL A O 1
ATOM 758 N N . GLN A 1 95 ? -1.355 2.204 -14.665 1.00 95.56 95 GLN A N 1
ATOM 759 C CA . GLN A 1 95 ? -1.638 3.432 -15.398 1.00 95.56 95 GLN A CA 1
ATOM 760 C C . GLN A 1 95 ? -2.751 4.199 -14.675 1.00 95.56 95 GLN A C 1
ATOM 762 O O . GLN A 1 95 ? -3.907 3.780 -14.681 1.00 95.56 95 GLN A O 1
ATOM 767 N N . GLY A 1 96 ? -2.408 5.330 -14.066 1.00 95.94 96 GLY A N 1
ATOM 768 C CA . GLY A 1 96 ? -3.359 6.151 -13.325 1.00 95.94 96 GLY A CA 1
ATOM 769 C C . GLY A 1 96 ? -2.717 7.407 -12.749 1.00 95.9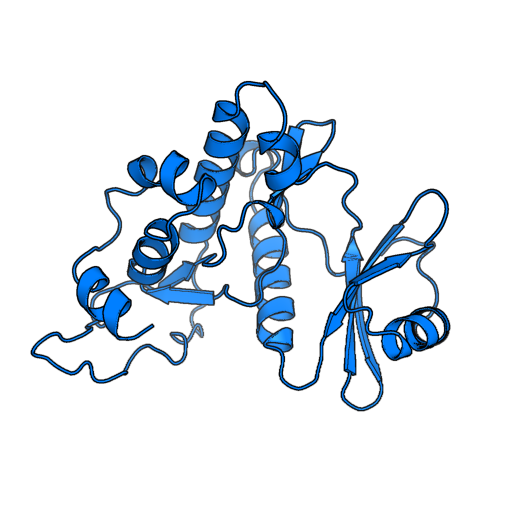4 96 GLY A C 1
ATOM 770 O O . GLY A 1 96 ? -1.550 7.688 -13.018 1.00 95.94 96 GLY A O 1
ATOM 771 N N . GLN A 1 97 ? -3.494 8.145 -11.962 1.00 97.31 97 GLN A N 1
ATOM 772 C CA . GLN A 1 97 ? -3.030 9.302 -11.199 1.00 97.31 97 GLN A CA 1
ATOM 773 C C . GLN A 1 97 ? -3.012 8.963 -9.715 1.00 97.31 97 GLN A C 1
ATOM 775 O O . GLN A 1 97 ? -3.913 8.296 -9.206 1.00 97.31 97 GLN A O 1
ATOM 780 N N . THR A 1 98 ? -1.997 9.433 -9.007 1.00 98.00 98 THR A N 1
ATOM 781 C CA . THR A 1 98 ? -1.972 9.337 -7.549 1.00 98.00 98 THR A CA 1
ATOM 782 C C . THR A 1 98 ? -3.013 10.273 -6.930 1.00 98.00 98 THR A C 1
ATOM 784 O O . THR A 1 98 ? -3.321 11.324 -7.496 1.00 98.00 98 THR A O 1
ATOM 787 N N . LEU A 1 99 ? -3.517 9.959 -5.732 1.00 98.19 99 LEU A N 1
ATOM 788 C CA . LEU A 1 99 ? -4.363 10.894 -4.987 1.00 98.19 99 LEU A CA 1
ATOM 789 C C . LEU A 1 99 ? -3.633 12.222 -4.774 1.00 98.19 99 LEU A C 1
ATOM 791 O O . LEU A 1 99 ? -4.253 13.271 -4.873 1.00 98.19 99 LEU A O 1
ATOM 795 N N . LYS A 1 100 ? -2.316 12.195 -4.549 1.00 97.88 100 LYS A N 1
ATOM 796 C CA . LYS A 1 100 ? -1.514 13.414 -4.409 1.00 97.88 100 LYS A CA 1
ATOM 797 C C . LYS A 1 100 ? -1.661 14.344 -5.621 1.00 97.88 100 LYS A C 1
ATOM 799 O O . LYS A 1 100 ? -1.872 15.532 -5.437 1.00 97.88 100 LYS A O 1
ATOM 804 N N . GLU A 1 101 ? -1.580 13.805 -6.836 1.00 97.38 101 GLU A N 1
ATOM 805 C CA . GLU A 1 101 ? -1.760 14.574 -8.079 1.00 97.38 101 GLU A CA 1
ATOM 806 C C . GLU A 1 101 ? -3.214 15.002 -8.305 1.00 97.38 101 GLU A C 1
ATOM 808 O O . GLU A 1 101 ? -3.469 16.020 -8.946 1.00 97.38 101 GLU A O 1
ATOM 813 N N . LEU A 1 102 ? -4.178 14.217 -7.817 1.00 96.88 102 LEU A N 1
ATOM 814 C CA . LEU A 1 102 ? -5.597 14.562 -7.892 1.00 96.88 102 LEU A CA 1
ATOM 815 C C . LEU A 1 102 ? -5.943 15.714 -6.947 1.00 96.88 102 LEU A C 1
ATOM 817 O O . LEU A 1 102 ? -6.682 16.598 -7.352 1.00 96.88 102 LEU A O 1
ATOM 821 N N . LEU A 1 103 ? -5.365 15.754 -5.743 1.00 96.62 103 LEU A N 1
ATOM 822 C CA . LEU A 1 103 ? -5.607 16.819 -4.762 1.00 96.62 103 LEU A CA 1
ATOM 823 C C . LEU A 1 103 ? -5.151 18.208 -5.222 1.00 96.62 103 LEU A C 1
ATOM 825 O O . LEU A 1 103 ? -5.663 19.205 -4.717 1.00 96.62 103 LEU A O 1
ATOM 829 N N . ASP A 1 104 ? -4.214 18.276 -6.169 1.00 95.81 104 ASP A N 1
ATOM 830 C CA . ASP A 1 104 ? -3.778 19.530 -6.792 1.00 95.81 104 ASP A CA 1
ATOM 831 C C . ASP A 1 104 ? -4.799 20.063 -7.823 1.00 95.81 104 ASP A C 1
ATOM 833 O O . ASP A 1 104 ? -4.637 21.164 -8.354 1.00 95.81 104 ASP A O 1
ATOM 837 N N . GLN A 1 105 ? -5.850 19.296 -8.130 1.00 95.38 105 GLN A N 1
ATOM 838 C CA . GLN A 1 105 ? -6.895 19.654 -9.087 1.00 95.38 105 GLN A CA 1
ATOM 839 C C . GLN A 1 105 ? -8.127 20.218 -8.369 1.00 95.38 105 GLN A C 1
ATOM 841 O O . GLN A 1 105 ? -8.477 19.815 -7.262 1.00 95.38 105 GLN A O 1
ATOM 846 N N . ASP A 1 106 ? -8.830 21.141 -9.027 1.00 94.12 106 ASP A N 1
ATOM 847 C CA . ASP A 1 106 ? -10.054 21.757 -8.499 1.00 94.12 106 ASP A CA 1
ATOM 848 C C . ASP A 1 106 ? -11.284 20.872 -8.769 1.00 94.12 106 ASP A C 1
ATOM 850 O O . ASP A 1 106 ? -12.163 21.196 -9.571 1.00 94.12 106 ASP A O 1
ATOM 854 N N . ILE A 1 107 ? -11.301 19.688 -8.151 1.00 92.62 107 ILE A N 1
ATOM 855 C CA . ILE A 1 107 ? -12.386 18.706 -8.246 1.00 92.62 107 ILE A CA 1
ATOM 856 C C . ILE A 1 107 ? -12.835 18.257 -6.851 1.00 92.62 107 ILE A C 1
ATOM 858 O O . ILE A 1 107 ? -12.133 18.422 -5.856 1.00 92.62 107 ILE A O 1
ATOM 862 N N . SER A 1 108 ? -14.032 17.670 -6.752 1.00 93.38 108 SER A N 1
ATOM 863 C CA . SER A 1 108 ? -14.438 17.013 -5.505 1.00 93.38 108 SER A CA 1
ATOM 864 C C . SER A 1 108 ? -13.615 15.743 -5.294 1.00 93.38 108 SER A C 1
ATOM 866 O O . SER A 1 108 ? -13.494 14.914 -6.196 1.00 93.38 108 SER A O 1
ATOM 868 N N . HIS A 1 109 ? -13.098 15.571 -4.079 1.00 94.50 109 HIS A N 1
ATOM 869 C CA . HIS A 1 109 ? -12.256 14.432 -3.710 1.00 94.50 109 HIS A CA 1
ATOM 870 C C . HIS A 1 109 ? -12.979 13.374 -2.862 1.00 94.50 109 HIS A C 1
ATOM 872 O O . HIS A 1 109 ? -12.395 12.341 -2.531 1.00 94.50 109 HIS A O 1
ATOM 878 N N . ASP A 1 110 ? -14.256 13.594 -2.529 1.00 95.00 110 ASP A N 1
ATOM 879 C CA . ASP A 1 110 ? -15.014 12.749 -1.595 1.00 95.00 110 ASP A CA 1
ATOM 880 C C . ASP A 1 110 ? -15.085 11.289 -2.054 1.00 95.00 110 ASP A C 1
ATOM 882 O O . ASP A 1 110 ? -14.969 10.368 -1.244 1.00 95.00 110 ASP A O 1
ATOM 886 N N . LEU A 1 111 ? -15.235 11.057 -3.361 1.00 94.19 111 LEU A N 1
ATOM 887 C CA . LEU A 1 111 ? -15.284 9.707 -3.921 1.00 94.19 111 LEU A CA 1
ATOM 888 C C . LEU A 1 111 ? -13.968 8.945 -3.695 1.00 94.19 111 LEU A C 1
ATOM 890 O O . LEU A 1 111 ? -14.001 7.766 -3.334 1.00 94.19 111 LEU A O 1
ATOM 894 N N . TYR A 1 112 ? -12.825 9.619 -3.847 1.00 97.25 112 TYR A N 1
ATOM 895 C CA . TYR A 1 112 ? -11.508 9.023 -3.631 1.00 97.25 112 TYR A CA 1
ATOM 896 C C . TYR A 1 112 ? -11.319 8.642 -2.161 1.00 97.25 112 TYR A C 1
ATOM 898 O O . TYR A 1 112 ? -10.956 7.503 -1.858 1.00 97.25 112 TYR A O 1
ATOM 906 N N . PHE A 1 113 ? -11.656 9.548 -1.239 1.00 98.00 113 PHE A N 1
ATOM 907 C CA . PHE A 1 113 ? -11.575 9.278 0.197 1.00 98.00 113 PHE A CA 1
ATOM 908 C C . PHE A 1 113 ? -12.524 8.160 0.640 1.00 98.00 113 PHE A C 1
ATOM 910 O O . PHE A 1 113 ? -12.122 7.292 1.414 1.00 98.00 113 PHE A O 1
ATOM 917 N N . ASN A 1 114 ? -13.744 8.103 0.098 1.00 97.25 114 ASN A N 1
ATOM 918 C CA . ASN A 1 114 ? -14.679 7.010 0.370 1.00 97.25 114 ASN A CA 1
ATOM 919 C C . ASN A 1 114 ? -14.115 5.651 -0.076 1.00 97.25 114 ASN A C 1
ATOM 921 O O . ASN A 1 114 ? -14.258 4.652 0.636 1.00 97.25 114 ASN A O 1
ATOM 925 N N . LYS A 1 115 ? -13.445 5.598 -1.236 1.00 97.62 115 LYS A N 1
ATOM 926 C CA . LYS A 1 115 ? -12.840 4.360 -1.743 1.00 97.62 115 LYS A CA 1
ATOM 927 C C . LYS A 1 115 ? -11.626 3.932 -0.911 1.00 97.62 115 LYS A C 1
ATOM 929 O O . LYS A 1 115 ? -11.498 2.747 -0.608 1.00 97.62 115 LYS A O 1
ATOM 934 N N . ILE A 1 116 ? -10.807 4.884 -0.458 1.00 98.38 116 ILE A N 1
ATOM 935 C CA . ILE A 1 116 ? -9.691 4.629 0.469 1.00 98.38 116 ILE A CA 1
ATOM 936 C C . ILE A 1 116 ? -10.205 4.133 1.825 1.00 98.38 116 ILE A C 1
ATOM 938 O O . ILE A 1 116 ? -9.731 3.112 2.315 1.00 98.38 116 ILE A O 1
ATOM 942 N N . SER A 1 117 ? -11.222 4.785 2.398 1.00 98.31 117 SER A N 1
ATOM 943 C CA . SER A 1 117 ? -11.876 4.347 3.642 1.00 98.31 117 SER A CA 1
ATOM 944 C C . SER A 1 117 ? -12.367 2.902 3.533 1.00 98.31 117 SER A C 1
ATOM 946 O O . SER A 1 117 ? -12.097 2.075 4.407 1.00 98.31 117 SER A O 1
ATOM 948 N N . LYS A 1 118 ? -13.022 2.551 2.418 1.00 98.00 118 LYS A N 1
ATOM 949 C CA . LYS A 1 118 ? -13.442 1.171 2.157 1.00 98.00 118 LYS A CA 1
ATOM 950 C C . LYS A 1 118 ? -12.253 0.207 2.088 1.00 98.00 118 LYS A C 1
ATOM 952 O O . LYS A 1 118 ? -12.340 -0.879 2.653 1.00 98.00 118 LYS A O 1
ATOM 957 N N . ALA A 1 119 ? -11.165 0.581 1.423 1.00 98.25 119 ALA A N 1
ATOM 958 C CA . ALA A 1 119 ? -9.990 -0.275 1.299 1.00 98.25 119 ALA A CA 1
ATOM 959 C C . ALA A 1 119 ? -9.293 -0.531 2.637 1.00 98.25 119 ALA A C 1
ATOM 961 O O . ALA A 1 119 ? -9.002 -1.681 2.957 1.00 98.25 119 ALA A O 1
ATOM 962 N N . VAL A 1 120 ? -9.122 0.505 3.460 1.00 98.19 120 VAL A N 1
ATOM 963 C CA . VAL A 1 120 ? -8.572 0.355 4.813 1.00 98.19 120 VAL A CA 1
ATOM 964 C C . VAL A 1 120 ? -9.482 -0.538 5.663 1.00 98.19 120 VAL A C 1
ATOM 966 O O . VAL A 1 120 ? -8.989 -1.438 6.333 1.00 98.19 120 VAL A O 1
ATOM 969 N N . LYS A 1 121 ? -10.813 -0.391 5.575 1.00 97.81 121 LYS A N 1
ATOM 970 C CA . LYS A 1 121 ? -11.757 -1.303 6.253 1.00 97.81 121 LYS A CA 1
ATOM 971 C C . LYS A 1 121 ? -11.622 -2.754 5.787 1.00 97.81 121 LYS A C 1
ATOM 973 O O . LYS A 1 121 ? -11.682 -3.648 6.623 1.00 97.81 121 LYS A O 1
ATOM 978 N N . LEU A 1 122 ? -11.429 -2.990 4.486 1.00 97.62 122 LEU A N 1
ATOM 979 C CA . LEU A 1 122 ? -11.192 -4.339 3.962 1.00 97.62 122 LEU A CA 1
ATOM 980 C C . LEU A 1 122 ? -9.902 -4.935 4.531 1.00 97.62 122 LEU A C 1
ATOM 982 O O . LEU A 1 122 ? -9.926 -6.065 5.007 1.00 97.62 122 LEU A O 1
ATOM 986 N N . PHE A 1 123 ? -8.811 -4.170 4.550 1.00 97.81 123 PHE A N 1
ATOM 987 C CA . PHE A 1 123 ? -7.538 -4.619 5.116 1.00 97.81 123 PHE A CA 1
ATOM 988 C C . PHE A 1 123 ? -7.661 -4.980 6.597 1.00 97.81 123 PHE A C 1
ATOM 990 O O . PHE A 1 123 ? -7.272 -6.075 6.992 1.00 97.81 123 PHE A O 1
ATOM 997 N N . LEU A 1 124 ? -8.309 -4.131 7.397 1.00 96.81 124 LEU A N 1
ATOM 998 C CA . LEU A 1 124 ? -8.568 -4.422 8.810 1.00 96.81 124 LEU A CA 1
ATOM 999 C C . LEU A 1 124 ? -9.448 -5.664 9.027 1.00 96.81 124 LEU A C 1
ATOM 1001 O O . LEU A 1 124 ? -9.411 -6.242 10.107 1.00 96.81 124 LEU A O 1
ATOM 1005 N N . SER A 1 125 ? -10.233 -6.064 8.023 1.00 95.94 125 SER A N 1
ATOM 1006 C CA . SER A 1 125 ? -11.112 -7.238 8.081 1.00 95.94 125 SER A CA 1
ATOM 1007 C C . SER A 1 125 ? -10.483 -8.536 7.570 1.00 95.94 125 SER A C 1
ATOM 1009 O O . SER A 1 125 ? -11.140 -9.574 7.616 1.00 95.94 125 SER A O 1
ATOM 1011 N N . PHE A 1 126 ? -9.250 -8.502 7.053 1.00 96.00 126 PHE A N 1
ATOM 1012 C CA . PHE A 1 126 ? -8.576 -9.721 6.613 1.00 96.00 126 PHE A CA 1
ATOM 1013 C C . PHE A 1 126 ? -8.348 -10.680 7.776 1.00 96.00 126 PHE A C 1
ATOM 1015 O O . PHE A 1 126 ? -7.979 -10.269 8.876 1.00 96.00 126 PHE A O 1
ATOM 1022 N N . GLU A 1 127 ? -8.529 -11.972 7.503 1.00 93.81 127 GLU A N 1
ATOM 1023 C CA . GLU A 1 127 ? -8.200 -13.019 8.462 1.00 93.81 127 GLU A CA 1
ATOM 1024 C C . GLU A 1 127 ? -6.711 -12.954 8.807 1.00 93.81 127 GLU A C 1
ATOM 1026 O O . GLU A 1 127 ? -5.842 -12.910 7.931 1.00 93.81 127 GLU A O 1
ATOM 1031 N N . VAL A 1 128 ? -6.422 -12.933 10.105 1.00 91.56 128 VAL A N 1
ATOM 1032 C CA . VAL A 1 128 ? -5.054 -12.942 10.610 1.00 91.56 128 VAL A CA 1
ATOM 1033 C C . VAL A 1 128 ? -4.535 -14.378 10.569 1.00 91.56 128 VAL A C 1
ATOM 1035 O O . VAL A 1 128 ? -5.161 -15.253 11.164 1.00 91.56 128 VAL A O 1
ATOM 1038 N N . PRO A 1 129 ? -3.398 -14.650 9.904 1.00 89.06 129 PRO A N 1
ATOM 1039 C CA . PRO A 1 129 ? -2.788 -15.973 9.931 1.00 89.06 129 PRO A CA 1
ATOM 1040 C C . PRO A 1 129 ? -2.445 -16.408 11.362 1.00 89.06 129 PRO A C 1
ATOM 1042 O O . PRO A 1 129 ? -1.901 -15.616 12.129 1.00 89.06 129 PRO A O 1
ATOM 1045 N N . ASP A 1 130 ? -2.659 -17.685 11.697 1.00 83.50 130 ASP A N 1
ATOM 1046 C CA . ASP A 1 130 ? -2.394 -18.242 13.041 1.00 83.50 130 ASP A CA 1
ATOM 1047 C C . ASP A 1 130 ? -0.952 -18.021 13.540 1.00 83.50 130 ASP A C 1
ATOM 1049 O O . ASP A 1 130 ? -0.679 -18.034 14.739 1.00 83.50 130 ASP A O 1
ATOM 1053 N N . ASN A 1 131 ? -0.002 -17.848 12.618 1.00 80.81 131 ASN A N 1
ATOM 1054 C CA . ASN A 1 131 ? 1.413 -17.623 12.902 1.00 80.81 131 ASN A CA 1
ATOM 1055 C C . ASN A 1 131 ? 1.830 -16.143 12.834 1.00 80.81 131 ASN A C 1
ATOM 1057 O O . ASN A 1 131 ? 3.031 -15.857 12.847 1.00 80.81 131 ASN A O 1
ATOM 1061 N N . ALA A 1 132 ? 0.882 -15.209 12.725 1.00 78.19 132 ALA A N 1
ATOM 1062 C CA . ALA A 1 132 ? 1.178 -13.786 12.720 1.00 78.19 132 ALA A CA 1
ATOM 1063 C C . ALA A 1 132 ? 1.763 -13.362 14.073 1.00 78.19 132 ALA A C 1
ATOM 1065 O O . ALA A 1 132 ? 1.178 -13.574 15.133 1.00 78.19 132 ALA A O 1
ATOM 1066 N N . THR A 1 133 ? 2.938 -12.741 14.036 1.00 69.69 133 THR A N 1
ATOM 1067 C CA . THR A 1 133 ? 3.563 -12.146 15.218 1.00 69.69 133 THR A CA 1
ATOM 1068 C C . THR A 1 133 ? 3.343 -10.637 15.201 1.00 69.69 133 THR A C 1
ATOM 1070 O O . THR A 1 133 ? 3.536 -10.038 14.138 1.00 69.69 133 THR A O 1
ATOM 1073 N N . PRO A 1 134 ? 3.026 -10.000 16.344 1.00 66.94 134 PRO A N 1
ATOM 1074 C CA . PRO A 1 134 ? 3.006 -8.546 16.434 1.00 66.94 134 PRO A CA 1
ATOM 1075 C C . PRO A 1 134 ? 4.342 -7.967 15.953 1.00 66.94 134 PRO A C 1
ATOM 1077 O O . PRO A 1 134 ? 5.407 -8.518 16.250 1.00 66.94 134 PRO A O 1
ATOM 1080 N N . GLY A 1 135 ? 4.299 -6.852 15.222 1.00 57.03 135 GLY A N 1
ATOM 1081 C CA . GLY A 1 135 ? 5.505 -6.111 14.852 1.00 57.03 135 GLY A CA 1
ATOM 1082 C C . GLY A 1 135 ? 6.373 -5.747 16.076 1.00 57.03 135 GLY A C 1
ATOM 1083 O O . GLY A 1 135 ? 5.887 -5.725 17.209 1.00 57.03 135 GLY A O 1
ATOM 1084 N N . PRO A 1 136 ? 7.664 -5.418 15.880 1.00 52.91 136 PRO A N 1
ATOM 1085 C CA . PRO A 1 136 ? 8.675 -5.310 16.946 1.00 52.91 136 PRO A CA 1
ATOM 1086 C C . PRO A 1 136 ? 8.391 -4.253 18.032 1.00 52.91 136 PRO A C 1
ATOM 1088 O O . PRO A 1 136 ? 9.077 -4.212 19.049 1.00 52.91 136 PRO A O 1
ATOM 1091 N N . VAL A 1 137 ? 7.380 -3.407 17.836 1.00 53.78 137 VAL A N 1
ATOM 1092 C CA . VAL A 1 137 ? 7.014 -2.289 18.714 1.00 53.78 137 VAL A CA 1
ATOM 1093 C C . VAL A 1 137 ? 6.169 -2.733 19.921 1.00 53.78 137 VAL A C 1
ATOM 1095 O O . VAL A 1 137 ? 6.000 -1.965 20.865 1.00 53.78 137 VAL A O 1
ATOM 1098 N N . ALA A 1 138 ? 5.692 -3.983 19.953 1.00 50.72 138 ALA A N 1
ATOM 1099 C CA . ALA A 1 138 ? 4.719 -4.453 20.943 1.00 50.72 138 ALA A CA 1
ATOM 1100 C C . ALA A 1 138 ? 5.161 -4.399 22.429 1.00 50.72 138 ALA A C 1
ATOM 1102 O O . ALA A 1 138 ? 4.323 -4.575 23.306 1.00 50.72 138 ALA A O 1
ATOM 1103 N N . ASN A 1 139 ? 6.445 -4.157 22.729 1.00 50.06 139 ASN A N 1
ATOM 1104 C CA . ASN A 1 139 ? 6.990 -4.169 24.097 1.00 50.06 139 ASN A CA 1
ATOM 1105 C C . ASN A 1 139 ? 7.897 -2.963 24.423 1.00 50.06 139 ASN A C 1
ATOM 1107 O O . ASN A 1 139 ? 8.798 -3.077 25.256 1.00 50.06 139 ASN A O 1
ATOM 1111 N N . MET A 1 140 ? 7.721 -1.816 23.758 1.00 55.38 140 MET A N 1
ATOM 1112 C CA . MET A 1 140 ? 8.543 -0.632 24.043 1.00 55.38 140 MET A CA 1
ATOM 1113 C C . MET A 1 140 ? 8.135 0.013 25.383 1.00 55.38 140 MET A C 1
ATOM 1115 O O . MET A 1 140 ? 6.968 0.376 25.544 1.00 55.38 140 MET A O 1
ATOM 1119 N N . PRO A 1 141 ? 9.055 0.183 26.354 1.00 52.03 141 PRO A N 1
ATOM 1120 C CA . PRO A 1 141 ? 8.753 0.923 27.574 1.00 52.03 141 PRO A CA 1
ATOM 1121 C C . PRO A 1 141 ? 8.572 2.406 27.231 1.00 52.03 141 PRO A C 1
ATOM 1123 O O . PRO A 1 141 ? 9.469 3.019 26.653 1.00 52.03 141 PRO A O 1
ATOM 1126 N N . VAL A 1 142 ? 7.428 2.990 27.589 1.00 57.91 142 VAL A N 1
ATOM 1127 C CA . VAL A 1 142 ? 7.199 4.432 27.431 1.00 57.91 142 VAL A CA 1
ATOM 1128 C C . VAL A 1 142 ? 7.557 5.149 28.732 1.00 57.91 142 VAL A C 1
ATOM 1130 O O . VAL A 1 142 ? 7.229 4.705 29.830 1.00 57.91 142 VAL A O 1
ATOM 1133 N N . THR A 1 143 ? 8.324 6.230 28.608 1.00 59.56 143 THR A N 1
ATOM 1134 C CA . THR A 1 143 ? 8.746 7.102 29.713 1.00 59.56 143 THR A CA 1
ATOM 1135 C C . THR A 1 143 ? 7.781 8.282 29.856 1.00 59.56 143 THR A C 1
ATOM 1137 O O . THR A 1 143 ? 7.311 8.784 28.838 1.00 59.56 143 THR A O 1
ATOM 1140 N N . ASN A 1 144 ? 7.575 8.764 31.092 1.00 52.78 144 ASN A N 1
ATOM 1141 C CA . ASN A 1 144 ? 6.587 9.772 31.547 1.00 52.78 144 ASN A CA 1
ATOM 1142 C C . ASN A 1 144 ? 5.208 9.203 31.954 1.00 52.78 144 ASN A C 1
ATOM 1144 O O . ASN A 1 144 ? 4.193 9.701 31.481 1.00 52.78 144 ASN A O 1
ATOM 1148 N N . ASP A 1 145 ? 5.166 8.170 32.811 1.00 63.34 145 ASP A N 1
ATOM 1149 C CA . ASP A 1 145 ? 3.958 7.506 33.370 1.00 63.34 145 ASP A CA 1
ATOM 1150 C C . ASP A 1 145 ? 2.941 6.927 32.361 1.00 63.34 145 ASP A C 1
ATOM 1152 O O . ASP A 1 145 ? 2.033 6.188 32.741 1.00 63.34 145 ASP A O 1
ATOM 1156 N N . LEU A 1 146 ? 3.108 7.200 31.071 1.00 70.56 146 LEU A N 1
ATOM 1157 C CA . LEU A 1 146 ? 2.365 6.583 29.987 1.00 70.56 146 LEU A CA 1
ATOM 1158 C C . LEU A 1 146 ? 2.907 5.173 29.754 1.00 70.56 146 LEU A C 1
ATOM 1160 O O . LEU A 1 146 ? 4.115 4.960 29.698 1.00 70.56 146 LEU A O 1
ATOM 1164 N N . SER A 1 147 ? 2.009 4.208 29.595 1.00 71.75 147 SER A N 1
ATOM 1165 C CA . SER A 1 147 ? 2.356 2.842 29.209 1.00 71.75 147 SER A CA 1
ATOM 1166 C C . SER A 1 147 ? 1.597 2.485 27.944 1.00 71.75 147 SER A C 1
ATOM 1168 O O . SER A 1 147 ? 0.431 2.843 27.801 1.00 71.75 147 SER A O 1
ATOM 1170 N N . ILE A 1 148 ? 2.274 1.804 27.024 1.00 78.62 148 ILE A N 1
ATOM 1171 C CA . ILE A 1 148 ? 1.627 1.178 25.877 1.00 78.62 148 ILE A CA 1
ATOM 1172 C C . ILE A 1 148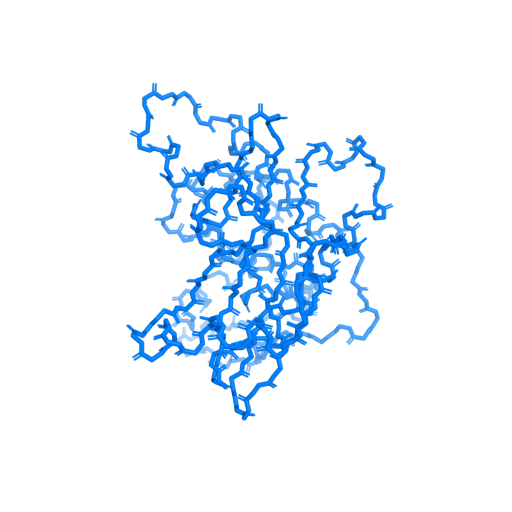 ? 1.264 -0.245 26.290 1.00 78.62 148 ILE A C 1
ATOM 1174 O O . ILE A 1 148 ? 2.124 -0.991 26.761 1.00 78.62 148 ILE A O 1
ATOM 1178 N N . ASN A 1 149 ? 0.002 -0.624 26.110 1.00 81.94 149 ASN A N 1
ATOM 1179 C CA . ASN A 1 149 ? -0.468 -1.971 26.392 1.00 81.94 149 ASN A CA 1
ATOM 1180 C C . ASN A 1 149 ? -1.299 -2.514 25.229 1.00 81.94 149 ASN A C 1
ATOM 1182 O O . ASN A 1 149 ? -2.439 -2.106 25.032 1.00 81.94 149 ASN A O 1
ATOM 1186 N N . PHE A 1 150 ? -0.740 -3.485 24.511 1.00 84.12 150 PHE A N 1
ATOM 1187 C CA . PHE A 1 150 ? -1.408 -4.160 23.398 1.00 84.12 150 PHE A CA 1
ATOM 1188 C C . PHE A 1 150 ? -2.019 -5.519 23.776 1.00 84.12 150 PHE A C 1
ATOM 1190 O O . PHE A 1 150 ? -2.532 -6.211 22.906 1.00 84.12 150 PHE A O 1
ATOM 1197 N N . GLN A 1 151 ? -1.954 -5.948 25.045 1.00 79.06 151 GLN A N 1
ATOM 1198 C CA . GLN A 1 151 ? -2.323 -7.318 25.450 1.00 79.06 151 GLN A CA 1
ATOM 1199 C C . GLN A 1 151 ? -3.779 -7.697 25.148 1.00 79.06 151 GLN A C 1
ATOM 1201 O O . GLN A 1 151 ? -4.075 -8.880 25.017 1.00 79.06 151 GLN A O 1
ATOM 1206 N N . ASN A 1 152 ? -4.670 -6.708 25.058 1.00 82.12 152 ASN A N 1
ATOM 1207 C CA . ASN A 1 152 ? -6.098 -6.908 24.807 1.00 82.12 152 ASN A CA 1
ATOM 1208 C C . ASN A 1 152 ? -6.524 -6.457 23.402 1.00 82.12 152 ASN A C 1
ATOM 1210 O O . ASN A 1 152 ? -7.719 -6.330 23.147 1.00 82.12 152 ASN A O 1
ATOM 1214 N N . GLU A 1 153 ? -5.572 -6.159 22.518 1.00 87.25 153 GLU A N 1
ATOM 1215 C CA . GLU A 1 153 ? -5.865 -5.771 21.144 1.00 87.25 153 GLU A CA 1
ATOM 1216 C C . GLU A 1 153 ? -5.644 -6.947 20.200 1.00 87.25 153 GLU A C 1
ATOM 1218 O O . GLU A 1 153 ? -4.561 -7.535 20.158 1.00 87.25 153 GLU A O 1
ATOM 1223 N N . ASP A 1 154 ? -6.664 -7.247 19.400 1.00 85.94 154 ASP A N 1
ATOM 1224 C CA . ASP A 1 154 ? -6.518 -8.172 18.288 1.00 85.94 154 ASP A CA 1
ATOM 1225 C C . ASP A 1 154 ? -5.553 -7.589 17.246 1.00 85.94 154 ASP A C 1
ATOM 1227 O O . ASP A 1 154 ? -5.520 -6.379 16.985 1.00 85.94 154 ASP A O 1
ATOM 1231 N N . LEU A 1 155 ? -4.758 -8.466 16.630 1.00 91.56 155 LEU A N 1
ATOM 1232 C CA . LEU A 1 155 ? -3.975 -8.087 15.462 1.00 91.56 155 LEU A CA 1
ATOM 1233 C C . LEU A 1 155 ? -4.912 -7.864 14.273 1.00 91.56 155 LEU A C 1
ATOM 1235 O O . LEU A 1 155 ? -5.926 -8.536 14.118 1.00 91.56 155 LEU A O 1
ATOM 1239 N N . CYS A 1 156 ? -4.540 -6.940 13.401 1.00 94.31 156 CYS A N 1
ATOM 1240 C CA . CYS A 1 156 ? -5.212 -6.701 12.131 1.00 94.31 156 CYS A CA 1
ATOM 1241 C C . CYS A 1 156 ? -4.172 -6.372 11.061 1.00 94.31 156 CYS A C 1
ATOM 1243 O O . CYS A 1 156 ? -3.053 -5.953 11.376 1.00 94.31 156 CYS A O 1
ATOM 1245 N N . PHE A 1 157 ? -4.516 -6.563 9.787 1.00 96.25 157 PHE A N 1
ATOM 1246 C CA . PHE A 1 157 ? -3.631 -6.179 8.692 1.00 96.25 157 PHE A CA 1
ATOM 1247 C C . PHE A 1 157 ? -3.667 -4.652 8.508 1.00 96.25 157 PHE A C 1
ATOM 1249 O O . PHE A 1 157 ? -4.546 -4.083 7.861 1.00 96.25 157 PHE A O 1
ATOM 1256 N N . CYS A 1 158 ? -2.717 -3.979 9.151 1.00 95.31 158 CYS A N 1
ATOM 1257 C CA . CYS A 1 158 ? -2.667 -2.535 9.330 1.00 95.31 158 CYS A CA 1
ATOM 1258 C C . CYS A 1 158 ? -1.813 -1.880 8.237 1.00 95.31 158 CYS A C 1
ATOM 1260 O O . CYS A 1 158 ? -0.584 -1.972 8.258 1.00 95.31 158 CYS A O 1
ATOM 1262 N N . TYR A 1 159 ? -2.460 -1.196 7.289 1.00 96.69 159 TYR A N 1
ATOM 1263 C CA . TYR A 1 159 ? -1.793 -0.387 6.263 1.00 96.69 159 TYR A CA 1
ATOM 1264 C C . TYR A 1 159 ? -1.464 1.016 6.798 1.00 96.69 159 TYR A C 1
ATOM 1266 O O . TYR A 1 159 ? -2.283 1.932 6.749 1.00 96.69 159 TYR A O 1
ATOM 1274 N N . SER A 1 160 ? -0.273 1.166 7.375 1.00 91.12 160 SER A N 1
ATOM 1275 C CA . SER A 1 160 ? 0.060 2.323 8.220 1.00 91.12 160 SER A CA 1
ATOM 1276 C C . SER A 1 160 ? 0.527 3.575 7.462 1.00 91.12 160 SER A C 1
ATOM 1278 O O . SER A 1 160 ? 0.613 4.641 8.067 1.00 91.12 160 SER A O 1
ATOM 1280 N N . ASP A 1 161 ? 0.839 3.479 6.164 1.00 94.56 161 ASP A N 1
ATOM 1281 C CA . ASP A 1 161 ? 1.330 4.616 5.370 1.00 94.56 161 ASP A CA 1
ATOM 1282 C C . ASP A 1 161 ? 0.245 5.198 4.457 1.00 94.56 161 ASP A C 1
ATOM 1284 O O . ASP A 1 161 ? 0.187 4.946 3.254 1.00 94.56 161 ASP A O 1
ATOM 1288 N N . LEU A 1 162 ? -0.626 6.017 5.046 1.00 96.88 162 LEU A N 1
ATOM 1289 C CA . LEU A 1 162 ? -1.724 6.699 4.354 1.00 96.88 162 LEU A CA 1
ATOM 1290 C C . LEU A 1 162 ? -1.264 7.945 3.569 1.00 96.88 162 LEU A C 1
ATOM 1292 O O . LEU A 1 162 ? -2.005 8.923 3.458 1.00 96.88 162 LEU A O 1
ATOM 1296 N N . PHE A 1 163 ? -0.042 7.945 3.036 1.00 97.50 163 PHE A N 1
ATOM 1297 C CA . PHE A 1 163 ? 0.419 8.997 2.139 1.00 97.50 163 PHE A CA 1
ATOM 1298 C C . PHE A 1 163 ? -0.357 8.981 0.817 1.00 97.50 163 PHE A C 1
ATOM 1300 O O . PHE A 1 163 ? -0.532 7.950 0.176 1.00 97.50 163 PHE A O 1
ATOM 1307 N N . GLU A 1 164 ? -0.778 10.156 0.354 1.00 98.19 164 GLU A N 1
ATOM 1308 C CA . GLU A 1 164 ? -1.601 10.331 -0.845 1.00 98.19 164 GLU A CA 1
ATOM 1309 C C . GLU A 1 164 ? -0.917 9.827 -2.126 1.00 98.19 164 GLU A C 1
ATOM 1311 O O . GLU A 1 164 ? -1.584 9.473 -3.096 1.00 98.19 164 GLU A O 1
ATOM 1316 N N . GLY A 1 165 ? 0.418 9.767 -2.143 1.00 97.50 165 GLY A N 1
ATOM 1317 C CA . GLY A 1 165 ? 1.175 9.186 -3.253 1.00 97.50 165 GLY A CA 1
ATOM 1318 C C . GLY A 1 165 ? 0.998 7.671 -3.402 1.00 97.50 165 GLY A C 1
ATOM 1319 O O . GLY A 1 165 ? 1.271 7.144 -4.477 1.00 97.50 165 GLY A O 1
ATOM 1320 N N . ASN A 1 166 ? 0.514 6.982 -2.365 1.00 98.31 166 ASN A N 1
ATOM 1321 C CA . ASN A 1 166 ? 0.388 5.526 -2.350 1.00 98.31 166 ASN A CA 1
ATOM 1322 C C . ASN A 1 166 ? -0.973 5.016 -2.863 1.00 98.31 166 ASN A C 1
ATOM 1324 O O . ASN A 1 166 ? -1.201 3.807 -2.935 1.00 98.31 166 ASN A O 1
ATOM 1328 N N . PHE A 1 167 ? -1.883 5.920 -3.229 1.00 98.56 167 PHE A N 1
ATOM 1329 C CA . PHE A 1 167 ? -3.202 5.591 -3.768 1.00 98.56 167 PHE A CA 1
ATOM 1330 C C . PHE A 1 167 ? -3.262 6.012 -5.229 1.00 98.56 167 PHE A C 1
ATOM 1332 O O . PHE A 1 167 ? -3.203 7.203 -5.515 1.00 98.56 167 PHE A O 1
ATOM 1339 N N . ILE A 1 168 ? -3.382 5.058 -6.149 1.00 98.62 168 ILE A N 1
ATOM 1340 C CA . ILE A 1 168 ? -3.429 5.311 -7.593 1.00 98.62 168 ILE A CA 1
ATOM 1341 C C . ILE A 1 168 ? -4.838 5.022 -8.100 1.00 98.62 168 ILE A C 1
ATOM 1343 O O . ILE A 1 168 ? -5.343 3.913 -7.940 1.00 98.62 168 ILE A O 1
ATOM 1347 N N . PHE A 1 169 ? -5.458 6.005 -8.742 1.00 98.25 169 PHE A N 1
ATOM 1348 C CA . PHE A 1 169 ? -6.758 5.874 -9.385 1.00 98.25 169 PHE A CA 1
ATOM 1349 C C . PHE A 1 169 ? -6.592 5.761 -10.898 1.00 98.25 169 PHE A C 1
ATOM 1351 O O . PHE A 1 169 ? -5.889 6.555 -11.527 1.00 98.25 169 PHE A O 1
ATOM 1358 N N . THR A 1 170 ? -7.227 4.746 -11.475 1.00 97.38 170 THR A N 1
ATOM 1359 C CA . THR A 1 170 ? -7.238 4.512 -12.927 1.00 97.38 170 THR A CA 1
ATOM 1360 C C . THR A 1 170 ? -8.390 5.258 -13.604 1.00 97.38 170 THR A C 1
ATOM 1362 O O . THR A 1 170 ? -9.315 5.727 -12.945 1.00 97.38 170 THR A O 1
ATOM 1365 N N . ASP A 1 171 ? -8.380 5.302 -14.935 1.00 93.94 171 ASP A N 1
ATOM 1366 C CA . ASP A 1 171 ? -9.477 5.826 -15.763 1.00 93.94 171 ASP A CA 1
ATOM 1367 C C . ASP A 1 171 ? -10.796 5.040 -15.629 1.00 93.94 171 ASP A C 1
ATOM 1369 O O . ASP A 1 171 ? -11.860 5.535 -15.996 1.00 93.94 171 ASP A O 1
ATOM 1373 N N . LYS A 1 172 ? -10.736 3.817 -15.091 1.00 92.19 172 LYS A N 1
ATOM 1374 C CA . LYS A 1 172 ? -11.892 2.962 -14.781 1.00 92.19 172 LYS A CA 1
ATOM 1375 C C . LYS A 1 172 ? -12.380 3.122 -13.341 1.00 92.19 172 LYS A C 1
ATOM 1377 O O . LYS A 1 172 ? -13.085 2.251 -12.838 1.00 92.19 172 LYS A O 1
ATOM 1382 N N . ASP A 1 173 ? -11.944 4.177 -12.660 1.00 91.06 173 ASP A N 1
ATOM 1383 C CA . ASP A 1 173 ? -12.172 4.446 -11.241 1.00 91.06 173 ASP A CA 1
ATOM 1384 C C . ASP A 1 173 ? -11.612 3.382 -10.281 1.00 91.06 173 ASP A C 1
ATOM 1386 O O . ASP A 1 173 ? -11.836 3.489 -9.075 1.00 91.06 173 ASP A O 1
ATOM 1390 N N . ASP A 1 174 ? -10.872 2.362 -10.741 1.00 97.12 174 ASP A N 1
ATOM 1391 C CA . ASP A 1 174 ? -10.210 1.388 -9.858 1.00 97.12 174 ASP A CA 1
ATOM 1392 C C . ASP A 1 174 ? -9.152 2.075 -8.980 1.00 97.12 174 ASP A C 1
ATOM 1394 O O . ASP A 1 174 ? -8.384 2.904 -9.467 1.00 97.12 174 ASP A O 1
ATOM 1398 N N . LEU A 1 175 ? -9.114 1.701 -7.695 1.00 98.56 175 LEU A N 1
ATOM 1399 C CA . LEU A 1 175 ? -8.115 2.133 -6.719 1.00 98.56 175 LEU A CA 1
ATOM 1400 C C . LEU A 1 175 ? -7.062 1.038 -6.572 1.00 98.56 175 LEU A C 1
ATOM 1402 O O . LEU A 1 175 ? -7.379 -0.067 -6.132 1.00 98.56 175 LEU A O 1
ATOM 1406 N N . TYR A 1 176 ? -5.814 1.377 -6.859 1.00 98.69 176 TYR A N 1
ATOM 1407 C CA . TYR A 1 176 ? -4.645 0.582 -6.520 1.00 98.69 176 TYR A CA 1
ATOM 1408 C C . TYR A 1 176 ? -3.939 1.177 -5.305 1.00 98.69 176 TYR A C 1
ATOM 1410 O O . TYR A 1 176 ? -3.648 2.372 -5.272 1.00 98.69 176 TYR A O 1
ATOM 1418 N N . ILE A 1 177 ? -3.642 0.332 -4.321 1.00 98.56 177 ILE A N 1
ATOM 1419 C CA . ILE A 1 177 ? -2.839 0.699 -3.151 1.00 98.56 177 ILE A CA 1
ATOM 1420 C C . ILE A 1 177 ? -1.432 0.147 -3.342 1.00 98.56 177 ILE A C 1
ATOM 1422 O O . ILE A 1 177 ? -1.277 -1.016 -3.720 1.00 98.56 177 ILE A O 1
ATOM 1426 N N . VAL A 1 178 ? -0.421 0.981 -3.109 1.00 97.62 178 VAL A N 1
ATOM 1427 C CA . VAL A 1 178 ? 0.999 0.638 -3.267 1.00 97.62 178 VAL A CA 1
ATOM 1428 C C . VAL A 1 178 ? 1.783 0.914 -1.984 1.00 97.62 178 VAL A C 1
ATOM 1430 O O . VAL A 1 1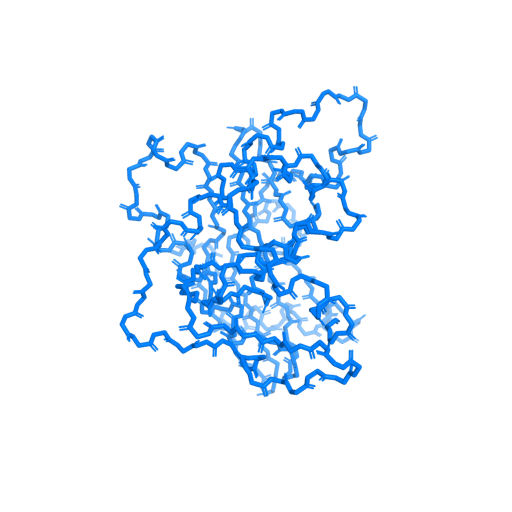78 ? 1.227 1.404 -1.013 1.00 97.62 178 VAL A O 1
ATOM 1433 N N . ASP A 1 179 ? 3.072 0.583 -1.987 1.00 94.38 179 ASP A N 1
ATOM 1434 C CA . ASP A 1 179 ? 4.007 0.791 -0.874 1.00 94.38 179 ASP A CA 1
ATOM 1435 C C . ASP A 1 179 ? 3.580 0.140 0.457 1.00 94.38 179 ASP A C 1
ATOM 1437 O O . ASP A 1 179 ? 2.963 0.738 1.336 1.00 94.38 179 ASP A O 1
ATOM 1441 N N . PHE A 1 180 ? 3.915 -1.143 0.600 1.00 94.69 180 PHE A N 1
ATOM 1442 C CA . PHE A 1 180 ? 3.547 -1.960 1.761 1.00 94.69 180 PHE A CA 1
ATOM 1443 C C . PHE A 1 180 ? 4.681 -2.099 2.791 1.00 94.69 180 PHE A C 1
ATOM 1445 O O . PHE A 1 180 ? 4.625 -2.976 3.660 1.00 94.69 180 PHE A O 1
ATOM 1452 N N . GLU A 1 181 ? 5.718 -1.257 2.718 1.00 89.44 181 GLU A N 1
ATOM 1453 C CA . GLU A 1 181 ? 6.899 -1.347 3.590 1.00 89.44 181 GLU A CA 1
ATOM 1454 C C . GLU A 1 181 ? 6.548 -1.185 5.079 1.00 89.44 181 GLU A C 1
ATOM 1456 O O . GLU A 1 181 ? 7.074 -1.914 5.922 1.00 89.44 181 GLU A O 1
ATOM 1461 N N . HIS A 1 182 ? 5.599 -0.297 5.395 1.00 88.81 182 HIS A N 1
ATOM 1462 C CA . HIS A 1 182 ? 5.130 -0.019 6.761 1.00 88.81 182 HIS A CA 1
ATOM 1463 C C . HIS A 1 182 ? 3.833 -0.752 7.142 1.00 88.81 182 HIS A C 1
ATOM 1465 O O . HIS A 1 182 ? 3.208 -0.449 8.162 1.00 88.81 182 HIS A O 1
ATOM 1471 N N . THR A 1 183 ? 3.408 -1.708 6.317 1.00 92.25 183 THR A N 1
ATOM 1472 C CA . THR A 1 183 ? 2.238 -2.544 6.606 1.00 92.25 183 THR A CA 1
ATOM 1473 C C . THR A 1 183 ? 2.622 -3.719 7.508 1.00 92.25 183 THR A C 1
ATOM 1475 O O . THR A 1 183 ? 3.784 -4.125 7.569 1.00 92.25 183 THR A O 1
ATOM 1478 N N . GLY A 1 184 ? 1.659 -4.298 8.216 1.00 91.69 184 GLY A N 1
ATOM 1479 C CA . GLY A 1 184 ? 1.857 -5.575 8.896 1.00 91.69 184 GLY A CA 1
ATOM 1480 C C . GLY A 1 184 ? 0.677 -5.972 9.767 1.00 91.69 184 GLY A C 1
ATOM 1481 O O . GLY A 1 184 ? -0.284 -5.218 9.904 1.00 91.69 184 GLY A O 1
ATOM 1482 N N . PHE A 1 185 ? 0.769 -7.149 10.384 1.00 93.00 185 PHE A N 1
ATOM 1483 C CA . PHE A 1 185 ? -0.166 -7.564 11.427 1.00 93.00 185 PHE A CA 1
ATOM 1484 C C . PHE A 1 185 ? 0.188 -6.864 12.738 1.00 93.00 185 PHE A C 1
ATOM 1486 O O . PHE A 1 185 ? 1.186 -7.188 13.386 1.00 93.00 185 PHE A O 1
ATOM 1493 N N . LEU A 1 186 ? -0.605 -5.856 13.088 1.00 91.94 186 LEU A N 1
ATOM 1494 C CA . LEU A 1 186 ? -0.361 -4.958 14.214 1.00 91.94 186 LEU A CA 1
ATOM 1495 C C . LEU A 1 186 ? -1.632 -4.820 15.064 1.00 91.94 186 LEU A C 1
ATOM 1497 O O . LEU A 1 186 ? -2.731 -4.992 14.530 1.00 91.94 186 LEU A O 1
ATOM 1501 N N . PRO A 1 187 ? -1.500 -4.485 16.360 1.00 92.81 187 PRO A N 1
ATOM 1502 C CA . PRO A 1 187 ? -2.627 -4.039 17.174 1.00 92.81 187 PRO A CA 1
ATOM 1503 C C . PRO A 1 187 ? -3.407 -2.917 16.481 1.00 92.81 187 PRO A C 1
ATOM 1505 O O . PRO A 1 187 ? -2.813 -2.055 15.822 1.00 92.81 18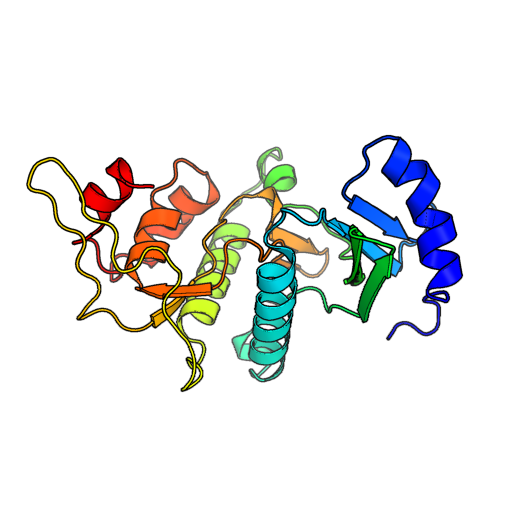7 PRO A O 1
ATOM 1508 N N . ALA A 1 188 ? -4.729 -2.914 16.624 1.00 93.25 188 ALA A N 1
ATOM 1509 C CA . ALA A 1 188 ? -5.609 -1.963 15.947 1.00 93.25 188 ALA A CA 1
ATOM 1510 C C . ALA A 1 188 ? -5.275 -0.484 16.246 1.00 93.25 188 ALA A C 1
ATOM 1512 O O . ALA A 1 188 ? -5.510 0.383 15.399 1.00 93.25 188 ALA A O 1
ATOM 1513 N N . SER A 1 189 ? -4.653 -0.177 17.387 1.00 93.94 189 SER A N 1
ATOM 1514 C CA . SER A 1 189 ? -4.220 1.177 17.743 1.00 93.94 189 SER A CA 1
ATOM 1515 C C . SER A 1 189 ? -3.135 1.736 16.815 1.00 93.94 189 SER A C 1
ATOM 1517 O O . SER A 1 189 ? -2.997 2.955 16.710 1.00 93.94 189 SER A O 1
ATOM 1519 N N . PHE A 1 190 ? -2.386 0.889 16.095 1.00 94.38 190 PHE A N 1
ATOM 1520 C CA . PHE A 1 190 ? -1.469 1.347 15.043 1.00 94.38 190 PHE A CA 1
ATOM 1521 C C . PHE A 1 190 ? -2.210 2.018 13.897 1.00 94.38 190 PHE A C 1
ATOM 1523 O O . PHE A 1 190 ? -1.723 3.012 13.360 1.00 94.38 190 PHE A O 1
ATOM 1530 N N . MET A 1 191 ? -3.410 1.543 13.570 1.00 95.75 191 MET A N 1
ATOM 1531 C CA . MET A 1 191 ? -4.241 2.201 12.573 1.00 95.75 191 MET A CA 1
ATOM 1532 C C . MET A 1 191 ? -4.791 3.527 13.098 1.00 95.75 191 MET A C 1
ATOM 1534 O O . MET A 1 191 ? -4.784 4.519 12.372 1.00 95.75 191 MET A O 1
ATOM 1538 N N . THR A 1 192 ? -5.177 3.596 14.376 1.00 95.94 192 THR A N 1
ATOM 1539 C CA . THR A 1 192 ? -5.533 4.871 15.022 1.00 95.94 192 THR A CA 1
ATOM 1540 C C . THR A 1 192 ? -4.380 5.871 14.946 1.00 95.94 192 THR A C 1
ATOM 1542 O O . THR A 1 192 ? -4.591 7.025 14.577 1.00 95.94 192 THR A O 1
ATOM 1545 N N . TYR A 1 193 ? -3.155 5.430 15.242 1.00 95.12 193 TYR A N 1
ATOM 1546 C CA . TYR A 1 193 ? -1.950 6.253 15.151 1.00 95.12 193 TYR A CA 1
ATOM 1547 C C . TYR A 1 193 ? -1.643 6.694 13.708 1.00 95.12 193 TYR A C 1
ATOM 1549 O O . TYR A 1 193 ? -1.316 7.859 13.477 1.00 95.12 193 TYR A O 1
ATOM 1557 N N . ALA A 1 194 ? -1.808 5.810 12.720 1.00 95.50 194 ALA A N 1
ATOM 1558 C CA . ALA A 1 194 ? -1.649 6.146 11.304 1.00 95.50 194 ALA A CA 1
ATOM 1559 C C . ALA A 1 194 ? -2.673 7.202 10.841 1.00 95.50 194 ALA A C 1
ATOM 1561 O O . ALA A 1 194 ? -2.323 8.175 10.171 1.00 95.50 194 ALA A O 1
ATOM 1562 N N . LEU A 1 195 ? -3.935 7.064 11.258 1.00 96.75 195 LEU A N 1
ATOM 1563 C CA . LEU A 1 195 ? -5.016 8.020 10.987 1.00 96.75 195 LEU A CA 1
ATOM 1564 C C . LEU A 1 195 ? -4.863 9.350 11.737 1.00 96.75 195 LEU A C 1
ATOM 1566 O O . LEU A 1 195 ? -5.569 10.316 11.440 1.00 96.75 195 LEU A O 1
ATOM 1570 N N . ASP A 1 196 ? -3.976 9.416 12.724 1.00 95.88 196 ASP A N 1
ATOM 1571 C CA . ASP A 1 196 ? -3.711 10.633 13.481 1.00 95.88 196 ASP A CA 1
ATOM 1572 C C . ASP A 1 196 ? -2.683 11.558 12.819 1.00 95.88 196 ASP A C 1
ATOM 1574 O O . ASP A 1 196 ? -2.573 12.727 13.187 1.00 95.88 196 ASP A O 1
ATOM 1578 N N . GLN A 1 197 ? -1.978 11.065 11.802 1.00 94.44 197 GLN A N 1
ATOM 1579 C CA . GLN A 1 197 ? -1.000 11.850 11.060 1.00 94.44 197 GLN A CA 1
ATOM 1580 C C . GLN A 1 197 ? -1.667 13.038 10.337 1.00 94.44 197 GLN A C 1
ATOM 1582 O O . GLN A 1 197 ? -2.780 12.899 9.818 1.00 94.44 197 GLN A O 1
ATOM 1587 N N . PRO A 1 198 ? -0.999 14.206 10.241 1.00 94.88 198 PRO A N 1
ATOM 1588 C CA . PRO A 1 198 ? -1.558 15.428 9.656 1.00 94.88 198 PRO A CA 1
ATOM 1589 C C . PRO A 1 198 ? -1.548 15.383 8.118 1.00 94.88 198 PRO A C 1
ATOM 1591 O O . PRO A 1 198 ? -0.916 16.204 7.453 1.00 94.88 198 PRO A O 1
ATOM 1594 N N . ARG A 1 199 ? -2.233 14.392 7.544 1.00 95.25 199 ARG A N 1
ATOM 1595 C CA . ARG A 1 199 ? -2.344 14.159 6.101 1.00 95.25 199 ARG A CA 1
ATOM 1596 C C . ARG A 1 199 ? -3.789 14.359 5.625 1.00 95.25 199 ARG A C 1
ATOM 1598 O O . ARG A 1 199 ? -4.716 14.023 6.376 1.00 95.25 199 ARG A O 1
ATOM 1605 N N . PRO A 1 200 ? -4.012 14.889 4.409 1.00 96.38 200 PRO A N 1
ATOM 1606 C CA . PRO A 1 200 ? -5.339 14.975 3.799 1.00 96.38 200 PRO A CA 1
ATOM 1607 C C . PRO A 1 200 ? -6.144 13.671 3.858 1.00 96.38 200 PRO A C 1
ATOM 1609 O O . PRO A 1 200 ? -7.282 13.689 4.330 1.00 96.38 200 PRO A O 1
ATOM 1612 N N . ALA A 1 201 ? -5.555 12.539 3.454 1.00 96.69 201 ALA A N 1
ATOM 1613 C CA . ALA A 1 201 ? -6.233 11.243 3.457 1.00 96.69 201 ALA A CA 1
ATOM 1614 C C . ALA A 1 201 ? -6.642 10.819 4.872 1.00 96.69 201 ALA A C 1
ATOM 1616 O O . ALA A 1 201 ? -7.808 10.487 5.093 1.00 96.69 201 ALA A O 1
ATOM 1617 N N . CYS A 1 202 ? -5.723 10.914 5.841 1.00 97.19 202 CYS A N 1
ATOM 1618 C CA . CYS A 1 202 ? -6.005 10.635 7.250 1.00 97.19 202 CYS A CA 1
ATOM 1619 C C . CYS A 1 202 ? -7.170 11.492 7.757 1.00 97.19 202 CYS A C 1
ATOM 1621 O O . CYS A 1 202 ? -8.155 10.963 8.266 1.00 97.19 202 CYS A O 1
ATOM 1623 N N . THR A 1 203 ? -7.104 12.809 7.546 1.00 96.94 203 THR A N 1
ATOM 1624 C CA . THR A 1 203 ? -8.124 13.767 8.002 1.00 96.94 203 THR A CA 1
ATOM 1625 C C . THR A 1 203 ? -9.503 13.455 7.425 1.00 96.94 203 THR A C 1
ATOM 1627 O O . THR A 1 203 ? -10.497 13.476 8.152 1.00 96.94 203 THR A O 1
ATOM 1630 N N . ALA A 1 204 ? -9.567 13.145 6.130 1.00 97.38 204 ALA A N 1
ATOM 1631 C CA . ALA A 1 204 ? -10.822 12.908 5.430 1.00 97.38 204 ALA A CA 1
ATOM 1632 C C . ALA A 1 204 ? -11.537 11.636 5.909 1.00 97.38 204 ALA A C 1
ATOM 1634 O O . ALA A 1 204 ? -12.762 11.641 6.061 1.00 97.38 204 ALA A O 1
ATOM 1635 N N . ILE A 1 205 ? -10.785 10.560 6.173 1.00 97.88 205 ILE A N 1
ATOM 1636 C CA . ILE A 1 205 ? -11.367 9.249 6.490 1.00 97.88 205 ILE A CA 1
ATOM 1637 C C . ILE A 1 205 ? -11.437 8.952 7.992 1.00 97.88 205 ILE A C 1
ATOM 1639 O O . ILE A 1 205 ? -12.183 8.061 8.381 1.00 97.88 205 ILE A O 1
ATOM 1643 N N . LYS A 1 206 ? -10.725 9.688 8.860 1.00 96.94 206 LYS A N 1
ATOM 1644 C CA . LYS A 1 206 ? -10.611 9.399 10.309 1.00 96.94 206 LYS A CA 1
ATOM 1645 C C . LYS A 1 206 ? -11.948 9.139 11.007 1.00 96.94 206 LYS A C 1
ATOM 1647 O O . LYS A 1 206 ? -12.052 8.222 11.819 1.00 96.94 206 LYS A O 1
ATOM 1652 N N . LYS A 1 207 ? -12.988 9.910 10.670 1.00 96.31 207 LYS A N 1
ATOM 1653 C CA . LYS A 1 207 ? -14.338 9.765 11.252 1.00 96.31 207 LYS A CA 1
ATOM 1654 C C . LYS A 1 207 ? -14.944 8.371 11.043 1.00 96.31 207 LYS A C 1
ATOM 1656 O O . LYS A 1 207 ? -15.738 7.922 11.862 1.00 96.31 207 LYS A O 1
ATOM 1661 N N . ASP A 1 208 ? -14.550 7.680 9.975 1.00 97.69 208 ASP A N 1
ATOM 1662 C CA . ASP A 1 208 ? -15.070 6.364 9.613 1.00 97.69 208 ASP A CA 1
ATOM 1663 C C . ASP A 1 208 ? -14.501 5.235 10.486 1.00 97.69 208 ASP A C 1
ATOM 1665 O O . ASP A 1 208 ? -14.977 4.100 10.402 1.00 97.69 208 ASP A O 1
ATOM 1669 N N . PHE A 1 209 ? -13.501 5.553 11.314 1.00 96.62 209 PHE A N 1
ATOM 1670 C CA . PHE A 1 209 ? -12.750 4.633 12.166 1.00 96.62 209 PHE A CA 1
ATOM 1671 C C . PHE A 1 209 ? -12.841 5.007 13.652 1.00 96.62 209 PHE A C 1
ATOM 1673 O O . PHE A 1 209 ? -11.987 4.631 14.450 1.00 96.62 209 PHE A O 1
ATOM 1680 N N . ALA A 1 210 ? -13.900 5.717 14.052 1.00 93.25 210 ALA A N 1
ATOM 1681 C CA . ALA A 1 210 ? -14.107 6.164 15.433 1.00 93.25 210 ALA A CA 1
ATOM 1682 C C . ALA A 1 210 ? -14.173 5.026 16.477 1.00 93.25 210 ALA A C 1
ATOM 1684 O O . ALA A 1 210 ? -14.080 5.298 17.669 1.00 93.25 210 ALA A O 1
ATOM 1685 N N . LEU A 1 211 ? -14.352 3.773 16.040 1.00 93.31 211 LEU A N 1
ATOM 1686 C CA . LEU A 1 211 ? -14.411 2.587 16.903 1.00 93.31 211 LEU A CA 1
ATOM 1687 C C . LEU A 1 211 ? -13.051 1.913 17.135 1.00 93.31 211 LEU A C 1
ATOM 1689 O O . LEU A 1 211 ? -12.990 0.960 17.907 1.00 93.31 211 LEU A O 1
ATOM 1693 N N . LEU A 1 212 ? -11.981 2.355 16.467 1.00 94.19 212 LEU A N 1
ATOM 1694 C CA . LEU A 1 212 ? -10.643 1.832 16.743 1.00 94.19 212 LEU A CA 1
ATOM 1695 C C . LEU A 1 212 ? -10.180 2.236 18.157 1.00 94.19 212 LEU A C 1
ATOM 1697 O O . LEU A 1 212 ? -10.605 3.281 18.658 1.00 94.19 212 LEU A O 1
ATOM 1701 N N . PRO A 1 213 ? -9.312 1.444 18.810 1.00 93.06 213 PRO A N 1
ATOM 1702 C CA . PRO A 1 213 ? -8.807 1.761 20.144 1.00 93.06 213 PRO A CA 1
ATOM 1703 C C . PRO A 1 213 ? -7.947 3.031 20.132 1.00 93.06 213 PRO A C 1
ATOM 1705 O O . PRO A 1 213 ? -7.190 3.288 19.193 1.00 93.06 213 PRO A O 1
ATOM 1708 N N . HIS A 1 214 ? -8.073 3.839 21.181 1.00 92.06 214 HIS A N 1
ATOM 1709 C CA . HIS A 1 214 ? -7.378 5.126 21.345 1.00 92.06 214 HIS A CA 1
ATOM 1710 C C . HIS A 1 214 ? -6.519 5.176 22.615 1.00 92.06 214 HIS A C 1
ATOM 1712 O O . HIS A 1 214 ? -5.773 6.133 22.812 1.00 92.06 214 HIS A O 1
ATOM 1718 N N . GLU A 1 215 ? -6.595 4.149 23.458 1.00 90.56 215 GLU A N 1
ATOM 1719 C CA . GLU A 1 215 ? -5.950 4.051 24.767 1.00 90.56 215 GLU A CA 1
ATOM 1720 C C . GLU A 1 215 ? -4.429 4.210 24.658 1.00 90.56 215 GLU A C 1
ATOM 1722 O O . GLU A 1 215 ? -3.808 4.862 25.492 1.00 90.56 215 GLU A O 1
ATOM 1727 N N . ASN A 1 216 ? -3.842 3.674 23.585 1.00 89.50 216 ASN A N 1
ATOM 1728 C CA . ASN A 1 216 ? -2.406 3.741 23.325 1.00 89.50 216 ASN A CA 1
ATOM 1729 C C . ASN A 1 216 ? -1.970 5.001 22.554 1.00 89.50 216 ASN A C 1
ATOM 1731 O O . ASN A 1 216 ? -0.772 5.256 22.447 1.00 89.50 216 ASN A O 1
ATOM 1735 N N . LEU A 1 217 ? -2.896 5.808 22.020 1.00 91.19 217 LEU A N 1
ATOM 1736 C CA . LEU A 1 217 ? -2.571 6.857 21.043 1.00 91.19 217 LEU A CA 1
ATOM 1737 C C . LEU A 1 217 ? -1.615 7.921 21.598 1.00 91.19 217 LEU A C 1
ATOM 1739 O O . LEU A 1 217 ? -0.657 8.301 20.927 1.00 91.19 217 LEU A O 1
ATOM 1743 N N . GLU A 1 218 ? -1.857 8.406 22.817 1.00 89.75 218 GLU A N 1
ATOM 1744 C CA . GLU A 1 218 ? -1.006 9.431 23.435 1.00 89.75 218 GLU A CA 1
ATOM 1745 C C . GLU A 1 218 ? 0.416 8.913 23.673 1.00 89.75 218 GLU A C 1
ATOM 1747 O O . GLU A 1 218 ? 1.387 9.577 23.314 1.00 89.75 218 GLU A O 1
ATOM 1752 N N . ALA A 1 219 ? 0.538 7.694 24.199 1.00 87.81 219 ALA A N 1
ATOM 1753 C CA . ALA A 1 219 ? 1.826 7.058 24.433 1.00 87.81 219 ALA A CA 1
ATOM 1754 C C . ALA A 1 219 ? 2.576 6.784 23.113 1.00 87.81 219 ALA A C 1
ATOM 1756 O O . ALA A 1 219 ? 3.781 7.022 23.023 1.00 87.81 219 ALA A O 1
ATOM 1757 N N . MET A 1 220 ? 1.864 6.356 22.065 1.00 88.69 220 MET A N 1
ATOM 1758 C CA . MET A 1 220 ? 2.434 6.116 20.734 1.00 88.69 220 MET A CA 1
ATOM 1759 C C . MET A 1 220 ? 2.953 7.399 20.072 1.00 88.69 220 MET A C 1
ATOM 1761 O O . MET A 1 220 ? 4.022 7.357 19.480 1.00 88.69 220 MET A O 1
ATOM 1765 N N . ARG A 1 221 ? 2.276 8.548 20.229 1.00 89.12 221 ARG A N 1
ATOM 1766 C CA . ARG A 1 221 ? 2.754 9.864 19.735 1.00 89.12 221 ARG A CA 1
ATOM 1767 C C . ARG A 1 221 ? 4.095 10.304 20.314 1.00 89.12 221 ARG A C 1
ATOM 1769 O O . ARG A 1 221 ? 4.781 11.112 19.700 1.00 89.12 221 ARG A O 1
ATOM 1776 N N . VAL A 1 222 ? 4.436 9.834 21.511 1.00 85.50 222 VAL A N 1
ATOM 1777 C CA . VAL A 1 222 ? 5.716 10.147 22.159 1.00 85.50 222 VAL A CA 1
ATOM 1778 C C . VAL A 1 222 ? 6.797 9.144 21.754 1.00 85.50 222 VAL A C 1
ATOM 1780 O O . VAL A 1 222 ? 7.968 9.505 21.670 1.00 85.50 222 VAL A O 1
ATOM 1783 N N . ALA A 1 223 ? 6.414 7.885 21.538 1.00 80.25 223 ALA A N 1
ATOM 1784 C CA . ALA A 1 223 ? 7.346 6.775 21.363 1.00 80.25 223 ALA A CA 1
ATOM 1785 C C . ALA A 1 223 ? 7.737 6.480 19.903 1.00 80.25 223 ALA A C 1
ATOM 1787 O O . ALA A 1 223 ? 8.766 5.834 19.690 1.00 80.25 223 ALA A O 1
ATOM 1788 N N . LEU A 1 224 ? 6.920 6.897 18.929 1.00 76.50 224 LEU A N 1
ATOM 1789 C CA . LEU A 1 224 ? 7.036 6.576 17.500 1.00 76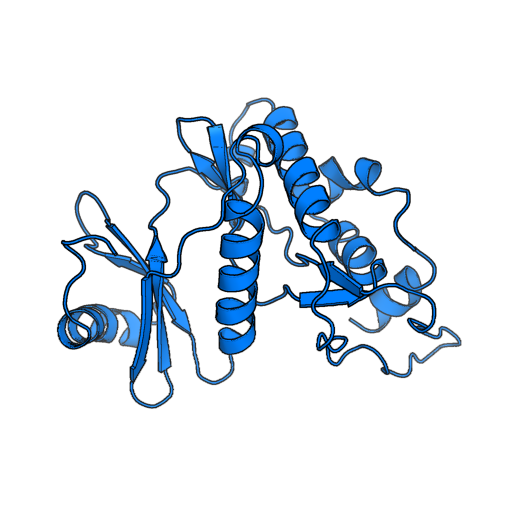.50 224 LEU A CA 1
ATOM 1790 C C . LEU A 1 224 ? 7.036 7.848 16.656 1.00 76.50 224 LEU A C 1
ATOM 1792 O O . LEU A 1 224 ? 7.900 7.932 15.757 1.00 76.50 224 LEU A O 1
#